Protein AF-A0A8S1RQK8-F1 (afdb_monomer)

Nearest PDB structures (foldseek):
  7bc4-assembly1_B  TM=1.250E-01  e=3.041E+00  Komagataella phaffii GS115
  6ql9-assembly1_H  TM=1.308E-01  e=6.927E+00  Saccharomyces cerevisiae S288C
  8psf-assembly1_G  TM=1.131E-01  e=9.722E+00  Saccharomyces cerevisiae

Secondary structure (DSSP, 8-state):
------SSSEEEEEEE--TT-S--EEEEEEEETTEEEEEEEEEETTEEEEEEEE-TTS-EEEEEEEEEEEEEETTEEEEEEEEEETTEEEEEEEEEEE-TT--EEEEEEEEE-TTS-EEEEEEEE-TT-BTTB-EEEEEEEETTEEEEEEEEEEEETTEEEEEEEEEE-TTS-EEEEEEEE-TT-SSS--EEEEEEEETTEEEEEEEEEE-----

Structure (mmCIF, N/CA/C/O backbone):
data_AF-A0A8S1RQK8-F1
#
_entry.id   AF-A0A8S1RQK8-F1
#
loop_
_atom_site.group_PDB
_atom_site.id
_atom_site.type_symbol
_atom_site.label_atom_id
_atom_site.label_alt_id
_atom_site.label_comp_id
_atom_site.label_asym_id
_atom_site.label_entity_id
_atom_site.label_seq_id
_atom_site.pdbx_PDB_ins_code
_atom_site.Cartn_x
_atom_site.Cartn_y
_atom_site.Cartn_z
_atom_site.occupancy
_atom_site.B_iso_or_equiv
_atom_site.auth_seq_id
_atom_site.auth_comp_id
_atom_site.auth_asym_id
_atom_site.auth_atom_id
_atom_site.pdbx_PDB_model_num
ATOM 1 N N . MET A 1 1 ? 4.558 -11.945 27.390 1.00 25.92 1 MET A N 1
ATOM 2 C CA . MET A 1 1 ? 4.226 -12.358 28.769 1.00 25.92 1 MET A CA 1
ATOM 3 C C . MET A 1 1 ? 2.957 -11.620 29.143 1.00 25.92 1 MET A C 1
ATOM 5 O O . MET A 1 1 ? 2.982 -10.397 29.180 1.00 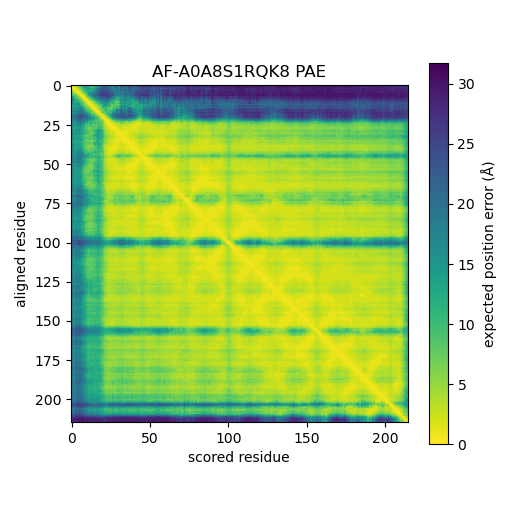25.92 1 MET A O 1
ATOM 9 N N . TRP A 1 2 ? 1.848 -12.343 29.258 1.00 36.34 2 TRP A N 1
ATOM 10 C CA . TRP A 1 2 ? 0.535 -11.780 29.567 1.00 36.34 2 TRP A CA 1
ATOM 11 C C . TRP A 1 2 ? 0.410 -11.664 31.088 1.00 36.34 2 TRP A C 1
ATOM 13 O O . TRP A 1 2 ? 0.728 -12.622 31.787 1.00 36.34 2 TRP A O 1
ATOM 23 N N . LEU A 1 3 ? -0.003 -10.506 31.599 1.00 32.50 3 LEU A N 1
ATOM 24 C CA . LEU A 1 3 ? -0.452 -10.373 32.984 1.00 32.50 3 LEU A CA 1
ATOM 25 C C . LEU A 1 3 ? -1.973 -10.229 32.939 1.00 32.50 3 LEU A C 1
ATOM 27 O O . LEU A 1 3 ? -2.490 -9.228 32.445 1.00 32.50 3 LEU A O 1
ATOM 31 N N . GLU A 1 4 ? -2.674 -11.268 33.387 1.00 37.66 4 GLU A N 1
ATOM 32 C CA . GLU A 1 4 ? -4.130 -11.292 33.525 1.00 37.66 4 GLU A CA 1
ATOM 33 C C . GLU A 1 4 ? -4.517 -10.943 34.966 1.00 37.66 4 GLU A C 1
ATOM 35 O O . GLU A 1 4 ? -3.951 -11.483 35.913 1.00 37.66 4 GLU A O 1
ATOM 40 N N . VAL A 1 5 ? -5.496 -10.052 35.130 1.00 35.28 5 VAL A N 1
ATOM 41 C CA . VAL A 1 5 ? -6.189 -9.805 36.402 1.00 35.28 5 VAL A CA 1
ATOM 42 C C . VAL A 1 5 ? -7.696 -9.828 36.108 1.00 35.28 5 VAL A C 1
ATOM 44 O O . VAL A 1 5 ? -8.164 -9.127 35.207 1.00 35.28 5 VAL A O 1
ATOM 47 N N . GLU A 1 6 ? -8.439 -10.689 36.806 1.00 42.28 6 GLU A N 1
ATOM 48 C CA . GLU A 1 6 ? -9.914 -10.765 36.825 1.00 42.28 6 GLU A CA 1
ATOM 49 C C . GLU A 1 6 ? -10.462 -9.530 37.571 1.00 42.28 6 GLU A C 1
ATOM 51 O O . GLU A 1 6 ? -9.942 -9.188 38.624 1.00 42.28 6 GLU A O 1
ATOM 56 N N . ASP A 1 7 ? -11.359 -8.693 37.033 1.00 41.09 7 ASP A N 1
ATOM 57 C CA . ASP A 1 7 ? -12.804 -8.918 36.876 1.00 41.09 7 ASP A CA 1
ATOM 58 C C . ASP A 1 7 ? -13.470 -7.720 36.113 1.00 41.09 7 ASP A C 1
ATOM 60 O O . ASP A 1 7 ? -12.814 -6.709 35.859 1.00 41.09 7 ASP A O 1
ATOM 64 N N . TYR A 1 8 ? -14.739 -7.859 35.695 1.00 42.75 8 TYR A N 1
ATOM 65 C CA . TYR A 1 8 ? -15.640 -6.965 34.910 1.00 42.75 8 TYR A CA 1
ATOM 66 C C . TYR A 1 8 ? -15.179 -5.536 34.486 1.00 42.75 8 TYR A C 1
ATOM 68 O O . TYR A 1 8 ? -15.015 -4.630 35.294 1.00 42.75 8 TYR A O 1
ATOM 76 N N . ARG A 1 9 ? -15.145 -5.305 33.155 1.00 43.44 9 ARG A N 1
ATOM 77 C CA . ARG A 1 9 ? -14.656 -4.106 32.417 1.00 43.44 9 ARG A CA 1
ATOM 78 C C . ARG A 1 9 ? -13.154 -3.849 32.577 1.00 43.44 9 ARG A C 1
ATOM 80 O O . ARG A 1 9 ? -12.709 -2.929 33.255 1.00 43.44 9 ARG A O 1
ATOM 87 N N . ARG A 1 10 ? -12.365 -4.640 31.848 1.00 52.72 10 ARG A N 1
ATOM 88 C CA . ARG A 1 10 ? -10.907 -4.506 31.799 1.00 52.72 10 ARG A CA 1
ATOM 89 C C . ARG A 1 10 ? -10.494 -3.377 30.843 1.00 52.72 10 ARG A C 1
ATOM 91 O O . ARG A 1 10 ? -10.752 -3.458 29.641 1.00 52.72 10 ARG A O 1
ATOM 98 N N . PHE A 1 11 ? -9.804 -2.363 31.367 1.00 48.00 11 PHE A N 1
ATOM 99 C CA . PHE A 1 11 ? -8.837 -1.596 30.578 1.00 48.00 11 PHE A CA 1
ATOM 100 C C . PHE A 1 11 ? -7.616 -2.491 30.383 1.00 48.00 11 PHE A C 1
ATOM 102 O O . PHE A 1 11 ? -6.984 -2.888 31.360 1.00 48.00 11 PHE A O 1
ATOM 109 N N . VAL A 1 12 ? -7.303 -2.847 29.140 1.00 54.44 12 VAL A N 1
ATOM 110 C CA . VAL A 1 12 ? -6.158 -3.715 28.845 1.00 54.44 12 VAL A CA 1
ATOM 111 C C . VAL A 1 12 ? -5.204 -2.969 27.932 1.00 54.44 12 VAL A C 1
ATOM 113 O O . VAL A 1 12 ? -5.585 -2.497 26.861 1.00 54.44 12 VAL A O 1
ATOM 116 N N . ILE A 1 13 ? -3.948 -2.888 28.363 1.00 53.12 13 ILE A N 1
ATOM 117 C CA . ILE A 1 13 ? -2.833 -2.465 27.523 1.00 53.12 13 ILE A CA 1
ATOM 118 C C . ILE A 1 13 ? -2.229 -3.738 26.936 1.00 53.12 13 ILE A C 1
ATOM 120 O O . ILE A 1 13 ? -1.661 -4.555 27.660 1.00 53.12 13 ILE A O 1
ATOM 124 N N . SER A 1 14 ? -2.356 -3.919 25.624 1.00 53.66 14 SER A N 1
ATOM 125 C CA . SER A 1 14 ? -1.633 -4.966 24.907 1.00 53.66 14 SER A CA 1
ATOM 126 C C . SER A 1 14 ? -0.294 -4.398 24.443 1.00 53.66 14 SER A C 1
ATOM 128 O O . SER A 1 14 ? -0.254 -3.473 23.628 1.00 53.66 14 SER A O 1
ATOM 130 N N . ILE A 1 15 ? 0.804 -4.955 24.955 1.00 50.06 15 ILE A N 1
ATOM 131 C CA . ILE A 1 15 ? 2.171 -4.597 24.559 1.00 50.06 15 ILE A CA 1
ATOM 132 C C . ILE A 1 15 ? 2.631 -5.577 23.472 1.00 50.06 15 ILE A C 1
ATOM 134 O O . ILE A 1 15 ? 2.780 -6.767 23.752 1.00 50.06 15 ILE A O 1
ATOM 138 N N . LEU A 1 16 ? 2.893 -5.094 22.252 1.00 49.75 16 LEU A N 1
ATOM 139 C CA . LEU A 1 16 ? 3.691 -5.842 21.275 1.00 49.75 16 LEU A CA 1
ATOM 140 C C . LEU A 1 16 ? 5.150 -5.374 21.365 1.00 49.75 16 LEU A C 1
ATOM 142 O O . LEU A 1 16 ? 5.462 -4.217 21.090 1.00 49.75 16 LEU A O 1
ATOM 146 N N . LEU A 1 17 ? 6.045 -6.281 21.765 1.00 40.62 17 LEU A N 1
ATOM 147 C CA . LEU A 1 17 ? 7.495 -6.071 21.742 1.00 40.62 17 LEU A CA 1
ATOM 148 C C . LEU A 1 17 ? 8.073 -6.815 20.536 1.00 40.62 17 LEU A C 1
ATOM 150 O O . LEU A 1 17 ? 8.027 -8.043 20.497 1.00 40.62 17 LEU A O 1
ATOM 154 N N . PHE A 1 18 ? 8.642 -6.088 19.574 1.00 45.44 18 PHE A N 1
ATOM 155 C CA . PHE A 1 18 ? 9.417 -6.677 18.481 1.00 45.44 18 PHE A CA 1
ATOM 156 C C .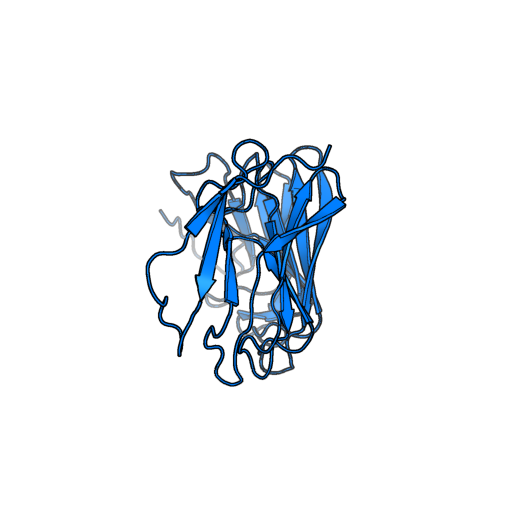 PHE A 1 18 ? 10.901 -6.347 18.645 1.00 45.44 18 PHE A C 1
ATOM 158 O O . PHE A 1 18 ? 11.278 -5.194 18.818 1.00 45.44 18 PHE A O 1
ATOM 165 N N . TYR A 1 19 ? 11.754 -7.366 18.536 1.00 40.91 19 TYR A N 1
ATOM 166 C CA . TYR A 1 19 ? 13.209 -7.266 18.711 1.00 40.91 19 TYR A CA 1
ATOM 167 C C . TYR A 1 19 ? 13.961 -6.600 17.536 1.00 40.91 19 TYR A C 1
ATOM 169 O O . TYR A 1 19 ? 15.182 -6.497 17.587 1.00 40.91 19 TYR A O 1
ATOM 177 N N . LEU A 1 20 ? 13.269 -6.144 16.482 1.00 42.97 20 LEU A N 1
ATOM 178 C CA . LEU A 1 20 ? 13.894 -5.615 15.254 1.00 42.97 20 LEU A CA 1
ATOM 179 C C . LEU A 1 20 ? 13.598 -4.130 14.971 1.00 42.97 20 LEU A C 1
ATOM 181 O O . LEU A 1 20 ? 14.139 -3.573 14.021 1.00 42.97 20 LEU A O 1
ATOM 185 N N . SER A 1 21 ? 12.786 -3.469 15.799 1.00 51.88 21 SER A N 1
ATOM 186 C CA . SER A 1 21 ? 12.588 -2.015 15.765 1.00 51.88 21 SER A CA 1
ATOM 187 C C . SER A 1 21 ? 12.584 -1.500 17.205 1.00 51.88 21 SER A C 1
ATOM 189 O O . SER A 1 21 ? 11.829 -2.027 18.019 1.00 51.88 21 SER A O 1
ATOM 191 N N . PRO A 1 22 ? 13.360 -0.459 17.558 1.00 61.91 22 PRO A N 1
ATOM 192 C CA . PRO A 1 22 ? 13.342 0.128 18.904 1.00 61.91 22 PRO A CA 1
ATOM 193 C C . PRO A 1 22 ? 12.017 0.850 19.225 1.00 61.91 22 PRO A C 1
ATOM 195 O O . PRO A 1 22 ? 11.885 1.487 20.271 1.00 61.91 22 PRO A O 1
ATOM 198 N N . THR A 1 23 ? 11.035 0.801 18.320 1.00 69.88 23 THR A N 1
ATOM 199 C CA . THR A 1 23 ? 9.750 1.476 18.470 1.00 69.88 23 THR A CA 1
ATOM 200 C C . THR A 1 23 ? 8.755 0.564 19.175 1.00 69.88 23 THR A C 1
ATOM 202 O O . THR A 1 23 ? 8.248 -0.391 18.596 1.00 69.88 23 THR A O 1
ATOM 205 N N . ILE A 1 24 ? 8.442 0.889 20.428 1.00 77.75 24 ILE A N 1
ATOM 206 C CA . ILE A 1 24 ? 7.370 0.225 21.172 1.00 77.75 24 ILE A CA 1
ATOM 207 C C . ILE A 1 24 ? 6.027 0.724 20.634 1.00 77.75 24 ILE A C 1
ATOM 209 O O . ILE A 1 24 ? 5.758 1.929 20.653 1.00 77.75 24 ILE A O 1
ATOM 213 N N . ILE A 1 25 ? 5.193 -0.210 20.178 1.00 82.31 25 ILE A N 1
ATOM 214 C CA . ILE A 1 25 ? 3.813 0.041 19.764 1.00 82.31 25 ILE A CA 1
ATOM 215 C C . ILE A 1 25 ? 2.885 -0.589 20.804 1.00 82.31 25 ILE A C 1
ATOM 217 O O . ILE A 1 25 ? 2.978 -1.777 21.115 1.00 82.31 25 ILE A O 1
ATOM 221 N N . LEU A 1 26 ? 1.979 0.221 21.341 1.00 87.31 26 LEU A N 1
ATOM 222 C CA . LEU A 1 26 ? 1.004 -0.181 22.349 1.00 87.31 26 LEU A CA 1
ATOM 223 C C . LEU A 1 26 ? -0.400 -0.067 21.776 1.00 87.31 26 LEU A C 1
ATOM 225 O O . LEU A 1 26 ? -0.734 0.950 21.176 1.00 87.31 26 LEU A O 1
ATOM 229 N N . GLN A 1 27 ? -1.238 -1.075 21.994 1.00 89.69 27 GLN A N 1
ATOM 230 C CA . GLN A 1 27 ? -2.664 -0.982 21.683 1.00 89.69 27 GLN A CA 1
ATOM 231 C C . GLN A 1 27 ? -3.459 -0.960 22.984 1.00 89.69 27 GLN A C 1
ATOM 233 O O . GLN A 1 27 ? -3.264 -1.825 23.841 1.00 89.69 27 GLN A O 1
ATOM 238 N N . GLN A 1 28 ? -4.357 0.010 23.122 1.00 91.19 28 GLN A N 1
ATOM 239 C CA . GLN A 1 28 ? -5.199 0.168 24.305 1.00 91.19 28 GLN A CA 1
ATOM 240 C C . GLN A 1 28 ? -6.668 0.285 23.918 1.00 91.19 28 GLN A C 1
ATOM 242 O O . GLN A 1 28 ? -7.013 0.921 22.921 1.00 91.19 28 GLN A O 1
ATOM 247 N N . GLY A 1 29 ? -7.530 -0.320 24.726 1.00 92.31 29 GLY A N 1
ATOM 248 C CA . GLY A 1 29 ? -8.973 -0.258 24.559 1.00 92.31 29 GLY A CA 1
ATOM 249 C C . GLY A 1 29 ? -9.689 -1.133 25.577 1.00 92.31 29 GLY A C 1
ATOM 250 O O . GLY A 1 29 ? -9.098 -1.596 26.558 1.00 92.31 29 GLY A O 1
ATOM 251 N N . ILE A 1 30 ? -10.982 -1.339 25.343 1.00 91.69 30 ILE A N 1
ATOM 252 C CA . ILE A 1 30 ? -11.854 -2.099 26.239 1.00 91.69 30 ILE A CA 1
ATOM 253 C C . ILE A 1 30 ? -12.050 -3.507 25.681 1.00 91.69 30 ILE A C 1
ATOM 255 O O . ILE A 1 30 ? -12.250 -3.691 24.474 1.00 91.69 30 ILE A O 1
ATOM 259 N N . TYR A 1 31 ? -12.028 -4.488 26.582 1.00 90.62 31 TYR A N 1
ATOM 260 C CA . TYR A 1 31 ? -12.476 -5.847 26.300 1.00 90.62 31 TYR A CA 1
ATOM 261 C C . TYR A 1 31 ? -13.815 -6.148 26.968 1.00 90.62 31 TYR A C 1
ATOM 263 O O . TYR A 1 31 ? -14.046 -5.788 28.124 1.00 90.62 31 TYR A O 1
ATOM 271 N N . GLN A 1 32 ? -14.655 -6.897 26.260 1.00 88.56 32 GLN A N 1
ATOM 272 C CA . GLN A 1 32 ? -15.862 -7.513 26.797 1.00 88.56 32 GLN A CA 1
ATOM 273 C C . GLN A 1 32 ? -15.965 -8.939 26.256 1.00 88.56 32 GLN A C 1
ATOM 275 O O . GLN A 1 32 ? -15.887 -9.153 25.050 1.00 88.56 32 GLN A O 1
ATOM 280 N N . ASN A 1 33 ? -16.093 -9.919 27.154 1.00 89.00 33 ASN A N 1
ATOM 281 C CA . ASN A 1 33 ? -16.163 -11.348 26.816 1.00 89.00 33 ASN A CA 1
ATOM 282 C C . ASN A 1 33 ? -15.015 -11.819 25.898 1.00 89.00 33 ASN A C 1
ATOM 284 O O . ASN A 1 33 ? -15.233 -12.551 24.939 1.00 89.00 33 ASN A O 1
ATOM 288 N N . GLY A 1 34 ? -13.790 -11.346 26.153 1.00 89.06 34 GLY A N 1
ATOM 289 C CA . GLY A 1 34 ? -12.607 -11.681 25.349 1.00 89.06 34 GLY A CA 1
ATOM 290 C C . GLY A 1 34 ? -12.509 -10.963 23.995 1.00 89.06 34 GLY A C 1
ATOM 291 O O . GLY A 1 34 ? -11.504 -11.109 23.306 1.00 89.06 34 GLY A O 1
ATOM 292 N N . MET A 1 35 ? -13.493 -10.138 23.625 1.00 92.19 35 MET A N 1
ATOM 293 C CA . MET A 1 35 ? -13.510 -9.386 22.368 1.00 92.19 35 MET A CA 1
ATOM 294 C C . MET A 1 35 ? -13.165 -7.912 22.586 1.00 92.19 35 MET A C 1
ATOM 296 O O . MET A 1 35 ? -13.540 -7.320 23.599 1.00 92.19 35 MET A O 1
ATOM 300 N N . LYS A 1 36 ? -12.470 -7.309 21.616 1.00 94.31 36 LYS A N 1
ATOM 301 C CA . LYS A 1 36 ? -12.209 -5.864 21.575 1.00 94.31 36 LYS A CA 1
ATOM 302 C C . LYS A 1 36 ? -13.515 -5.126 21.291 1.00 94.31 36 LYS A C 1
ATOM 304 O O . LYS A 1 36 ? -14.178 -5.463 20.323 1.00 94.31 36 LYS A O 1
ATOM 309 N N . ILE A 1 37 ? -13.868 -4.114 22.077 1.00 95.06 37 ILE A N 1
ATOM 310 C CA . ILE A 1 37 ? -15.079 -3.309 21.851 1.00 95.06 37 ILE A CA 1
ATOM 311 C C . ILE A 1 37 ? -14.786 -1.811 21.930 1.00 95.06 37 ILE A C 1
ATOM 313 O O . ILE A 1 37 ? -13.847 -1.384 22.608 1.00 95.06 37 ILE A O 1
ATOM 317 N N . GLY A 1 38 ? -15.612 -1.011 21.254 1.00 95.56 38 GLY A N 1
ATOM 318 C CA . GLY A 1 38 ? -15.546 0.446 21.307 1.00 95.56 38 GLY A CA 1
ATOM 319 C C . GLY A 1 38 ? -14.232 1.003 20.762 1.00 95.56 38 GLY A C 1
ATOM 320 O O . GLY A 1 38 ? -13.608 0.408 19.881 1.00 95.56 38 GLY A O 1
ATOM 321 N N . LYS A 1 39 ? -13.819 2.160 21.282 1.00 96.62 39 LYS A N 1
ATOM 322 C CA . LYS A 1 39 ? -12.623 2.866 20.820 1.00 96.62 39 LYS A CA 1
ATOM 323 C C . LYS A 1 39 ? -11.348 2.123 21.213 1.00 96.62 39 LYS A C 1
ATOM 325 O O . LYS A 1 39 ? -11.159 1.746 22.368 1.00 96.62 39 LYS A O 1
ATOM 330 N N . TRP A 1 40 ? -10.461 1.983 20.239 1.00 96.06 40 TRP A N 1
ATOM 331 C CA . TRP A 1 40 ? -9.130 1.417 20.375 1.00 96.06 40 TRP A CA 1
ATOM 332 C C . TRP A 1 40 ? -8.095 2.370 19.801 1.00 96.06 40 TRP A C 1
ATOM 334 O O . TRP A 1 40 ? -8.265 2.889 18.701 1.00 96.06 40 TRP A O 1
ATOM 344 N N . GLU A 1 41 ? -7.011 2.572 20.538 1.00 95.56 41 GLU A N 1
ATOM 345 C CA . GLU A 1 41 ? -5.933 3.491 20.180 1.00 95.56 41 GLU A CA 1
ATOM 346 C C . GLU A 1 41 ? -4.617 2.730 20.055 1.00 95.56 41 GLU A C 1
ATOM 348 O O . GLU A 1 41 ? -4.300 1.855 20.865 1.00 95.56 41 GLU A O 1
ATOM 353 N N . ILE A 1 42 ? -3.848 3.080 19.030 1.00 92.50 42 ILE A N 1
ATOM 354 C CA . I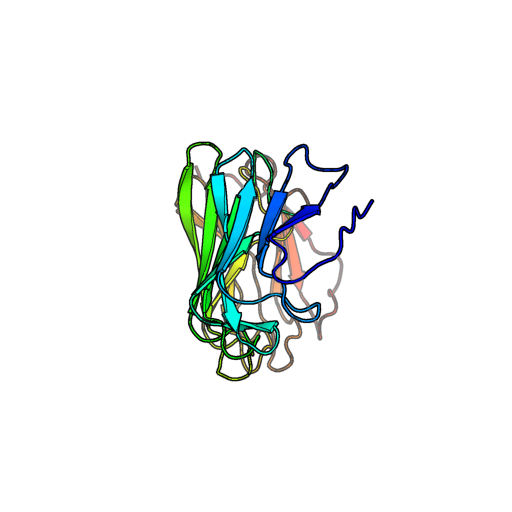LE A 1 42 ? -2.494 2.592 18.800 1.00 92.50 42 ILE A CA 1
ATOM 355 C C . ILE A 1 42 ? -1.553 3.730 19.168 1.00 92.50 42 ILE A C 1
ATOM 357 O O . ILE A 1 42 ? -1.665 4.825 18.622 1.00 92.50 42 ILE A O 1
ATOM 361 N N . ASN A 1 43 ? -0.630 3.475 20.085 1.00 88.81 43 ASN A N 1
ATOM 362 C CA . ASN A 1 43 ? 0.284 4.460 20.635 1.00 88.81 43 ASN A CA 1
ATOM 363 C C . ASN A 1 43 ? 1.736 4.090 20.343 1.00 88.81 43 ASN A C 1
ATOM 365 O O . ASN A 1 43 ? 2.121 2.927 20.440 1.00 88.81 43 ASN A O 1
ATOM 369 N N . SER A 1 44 ? 2.558 5.095 20.061 1.00 85.56 44 SER A N 1
ATOM 370 C CA . SER A 1 44 ? 4.015 4.975 19.995 1.00 85.56 44 SER A CA 1
ATOM 371 C C . SER A 1 44 ? 4.658 6.220 20.589 1.00 85.56 44 SER A C 1
ATOM 373 O O . SER A 1 44 ? 4.217 7.337 20.323 1.00 85.56 44 SER A O 1
ATOM 375 N N . LYS A 1 45 ? 5.683 6.041 21.433 1.00 82.06 45 LYS A N 1
ATOM 376 C CA . LYS A 1 45 ? 6.398 7.137 22.122 1.00 82.06 45 LYS A CA 1
ATOM 377 C C . LYS A 1 45 ? 5.451 8.175 22.768 1.00 82.06 45 LYS A C 1
ATOM 379 O O . LYS A 1 45 ? 5.720 9.371 22.706 1.00 82.06 45 LYS A O 1
ATOM 384 N N . HIS A 1 46 ? 4.360 7.715 23.392 1.00 77.06 46 HIS A N 1
ATOM 385 C CA . HIS A 1 46 ? 3.311 8.540 24.027 1.00 77.06 46 HIS A CA 1
ATOM 386 C C . HIS A 1 46 ? 2.442 9.384 23.073 1.00 77.06 46 HIS A C 1
ATOM 388 O O . HIS A 1 46 ? 1.744 10.290 23.522 1.00 77.06 46 HIS A O 1
ATOM 394 N N . LYS A 1 47 ? 2.450 9.095 21.769 1.00 86.06 47 LYS A N 1
ATOM 395 C CA . LYS A 1 47 ? 1.535 9.687 20.785 1.00 86.06 47 LYS A CA 1
ATOM 396 C C . LYS A 1 47 ? 0.564 8.632 20.266 1.00 86.06 47 LYS A C 1
ATOM 398 O O . LYS A 1 47 ? 0.988 7.510 19.994 1.00 86.06 47 LYS A O 1
ATOM 403 N N . ILE A 1 48 ? -0.697 9.012 20.065 1.00 88.00 48 ILE A N 1
ATOM 404 C CA . ILE A 1 48 ? -1.663 8.200 19.316 1.00 88.00 48 ILE A CA 1
ATOM 405 C C . ILE A 1 48 ? -1.289 8.290 17.835 1.00 88.00 48 ILE A C 1
ATOM 407 O O . ILE A 1 48 ? -1.227 9.378 17.267 1.00 88.00 48 ILE A O 1
ATOM 411 N N . ILE A 1 49 ? -1.017 7.141 17.230 1.00 90.88 49 ILE A N 1
ATOM 412 C CA . ILE A 1 49 ? -0.551 6.997 15.844 1.00 90.88 49 ILE A CA 1
ATOM 413 C C . ILE A 1 49 ? -1.557 6.252 14.966 1.00 90.88 49 ILE A C 1
ATOM 415 O O . ILE A 1 49 ? -1.418 6.234 13.748 1.00 90.88 49 ILE A O 1
ATOM 419 N N . GLY A 1 50 ? -2.566 5.635 15.577 1.00 94.56 50 GLY A N 1
ATOM 420 C CA . GLY A 1 50 ? -3.638 4.970 14.861 1.00 94.56 50 GLY A CA 1
ATOM 421 C C . GLY A 1 50 ? -4.729 4.453 15.787 1.00 94.56 50 GLY A C 1
ATOM 422 O O . GLY A 1 50 ? -4.762 4.784 16.974 1.00 94.56 50 GLY A O 1
ATOM 423 N N . GLY A 1 51 ? -5.616 3.623 15.247 1.00 96.88 51 GLY A N 1
ATOM 424 C CA . GLY A 1 51 ? -6.766 3.090 15.969 1.00 96.88 51 GLY A CA 1
ATOM 425 C C . GLY A 1 51 ? -8.087 3.313 15.243 1.00 96.88 51 GLY A C 1
ATOM 426 O O . GLY A 1 51 ? -8.117 3.751 14.094 1.00 96.88 51 GLY A O 1
ATOM 427 N N . GLY A 1 52 ? -9.178 2.989 15.924 1.00 97.88 52 GLY A N 1
ATOM 428 C CA . GLY A 1 52 ? -10.541 3.083 15.410 1.00 97.88 52 GLY A CA 1
ATOM 429 C C . GLY A 1 52 ? -11.529 2.448 16.382 1.00 97.88 52 GLY A C 1
ATOM 430 O O . GLY A 1 52 ? -11.237 2.332 17.572 1.00 97.88 52 GLY A O 1
ATOM 431 N N . ASN A 1 53 ? -12.704 2.045 15.900 1.00 97.69 53 ASN A N 1
ATOM 432 C CA . ASN A 1 53 ? -13.737 1.443 16.744 1.00 97.69 53 ASN A CA 1
ATOM 433 C C . ASN A 1 53 ? -13.984 -0.026 16.400 1.00 97.69 53 ASN A C 1
ATOM 435 O O . ASN A 1 53 ? -13.933 -0.416 15.233 1.00 97.69 53 ASN A O 1
ATOM 439 N N . TYR A 1 54 ? -14.292 -0.825 17.417 1.00 97.38 54 TYR A N 1
ATOM 440 C CA . TYR A 1 54 ? -14.849 -2.165 17.269 1.00 97.38 54 TYR A CA 1
ATOM 441 C C . TYR A 1 54 ? -16.340 -2.163 17.623 1.00 97.38 54 TYR A C 1
ATOM 443 O O . TYR A 1 54 ? -16.753 -1.505 18.582 1.00 97.38 54 TYR A O 1
ATOM 451 N N . ASN A 1 55 ? -17.141 -2.908 16.861 1.00 95.56 55 ASN A N 1
ATOM 452 C CA . ASN A 1 55 ? -18.552 -3.149 17.152 1.00 95.56 55 ASN A CA 1
ATOM 453 C C . ASN A 1 55 ? -18.722 -4.181 18.291 1.00 95.56 55 ASN A C 1
ATOM 455 O O . ASN A 1 55 ? -17.754 -4.750 18.797 1.00 95.56 55 ASN A O 1
ATOM 459 N N . GLU A 1 56 ? -19.967 -4.452 18.687 1.00 94.19 56 GLU A N 1
ATOM 460 C CA . GLU A 1 56 ? -20.293 -5.401 19.769 1.00 94.19 56 GLU A CA 1
ATOM 461 C C . GLU A 1 56 ? -19.896 -6.855 19.458 1.00 94.19 56 GLU A C 1
ATOM 463 O O . GLU A 1 56 ? -19.759 -7.670 20.368 1.00 94.19 56 GLU A O 1
ATOM 468 N N . LYS A 1 57 ? -19.667 -7.177 18.178 1.00 95.44 57 LYS A N 1
ATOM 469 C CA . LYS A 1 57 ? -19.187 -8.486 17.708 1.00 95.44 57 LYS A CA 1
ATOM 470 C C . LYS A 1 57 ? -17.657 -8.575 17.660 1.00 95.44 57 LYS A C 1
ATOM 472 O O . LYS A 1 57 ? -17.119 -9.557 17.157 1.00 95.44 57 LYS A O 1
ATOM 477 N N . GLY A 1 58 ? -16.945 -7.547 18.119 1.00 96.19 58 GLY A N 1
ATOM 478 C CA . GLY A 1 58 ? -15.487 -7.510 18.087 1.00 96.19 58 GLY A CA 1
ATOM 479 C C . GLY A 1 58 ? -14.878 -7.246 16.712 1.00 96.19 58 GLY A C 1
ATOM 480 O O . GLY A 1 58 ? -13.698 -7.523 16.503 1.00 96.19 58 GLY A O 1
ATOM 481 N N . GLN A 1 59 ? -15.651 -6.709 15.767 1.00 97.62 59 GLN A N 1
ATOM 482 C CA . GLN A 1 59 ? -15.192 -6.413 14.409 1.00 97.62 59 GLN A CA 1
ATOM 483 C C . GLN A 1 59 ? -14.899 -4.922 14.249 1.00 97.62 59 GLN A C 1
ATOM 485 O O . GLN A 1 59 ? -15.614 -4.084 14.796 1.00 97.62 59 GLN A O 1
ATOM 490 N N . LYS A 1 60 ? -13.869 -4.578 13.470 1.00 98.31 60 LYS A N 1
ATOM 491 C CA . LYS A 1 60 ? -13.566 -3.179 13.142 1.00 98.31 60 LYS A CA 1
ATOM 492 C C . LYS A 1 60 ? -14.761 -2.526 12.438 1.00 98.31 60 LYS A C 1
ATOM 494 O O . LYS A 1 60 ? -15.369 -3.129 11.557 1.00 98.31 60 LYS A O 1
ATOM 499 N N . PHE A 1 61 ? -15.076 -1.294 12.814 1.00 97.44 61 PHE A N 1
ATOM 500 C CA . PHE A 1 61 ? -16.188 -0.524 12.271 1.00 97.44 61 PHE A CA 1
ATOM 501 C C . PHE A 1 61 ? -15.851 0.970 12.200 1.00 97.44 61 PHE A C 1
ATOM 503 O O . PHE A 1 61 ? -15.177 1.511 13.082 1.00 97.44 61 PHE A O 1
ATOM 510 N N . GLY A 1 62 ? -16.354 1.637 11.162 1.00 98.06 62 GLY A N 1
ATOM 511 C CA . GLY A 1 62 ? -16.176 3.067 10.934 1.00 98.06 62 GLY A CA 1
ATOM 512 C C . GLY A 1 62 ? -14.749 3.425 10.529 1.00 98.06 62 GLY A C 1
ATOM 513 O O . GLY A 1 62 ? -14.036 2.610 9.947 1.00 98.06 62 GLY A O 1
ATOM 514 N N . GLN A 1 63 ? -14.339 4.652 10.842 1.00 98.38 63 GLN A N 1
ATOM 515 C CA . GLN A 1 63 ? -13.015 5.165 10.498 1.00 98.38 63 GLN A CA 1
ATOM 516 C C . GLN A 1 63 ? -11.907 4.459 11.278 1.00 98.38 63 GLN A C 1
ATOM 518 O O . GLN A 1 63 ? -12.005 4.255 12.493 1.00 98.38 63 GLN A O 1
ATOM 523 N N . TRP A 1 64 ? -10.836 4.136 10.562 1.00 98.44 64 TRP A N 1
ATOM 524 C CA . TRP A 1 64 ? -9.646 3.489 11.080 1.00 98.44 64 TRP A CA 1
ATOM 525 C C . TRP A 1 64 ? -8.379 4.100 10.501 1.00 98.44 64 TRP A C 1
ATOM 527 O O . TRP A 1 64 ? -8.312 4.455 9.324 1.00 98.44 64 TRP A O 1
ATOM 537 N N . ILE A 1 65 ? -7.358 4.142 11.350 1.00 97.62 65 ILE A N 1
ATOM 538 C CA . ILE A 1 65 ? -5.973 4.410 10.984 1.00 97.62 65 ILE A CA 1
ATOM 539 C C . ILE A 1 65 ? -5.174 3.159 11.34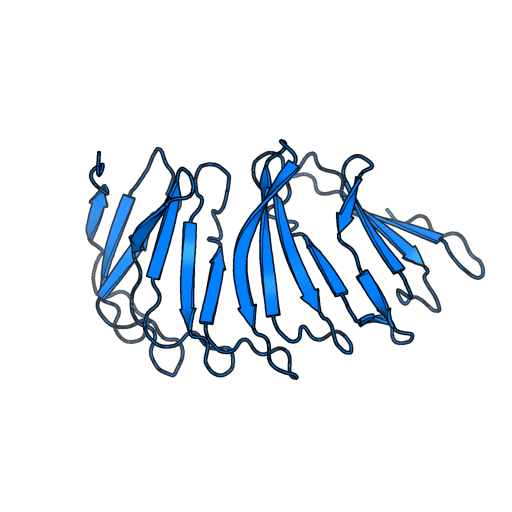0 1.00 97.62 65 ILE A C 1
ATOM 541 O O . ILE A 1 65 ? -5.029 2.811 12.517 1.00 97.62 65 ILE A O 1
ATOM 545 N N . GLU A 1 66 ? -4.677 2.466 10.325 1.00 96.19 66 GLU A N 1
ATOM 546 C CA . GLU A 1 66 ? -3.796 1.312 10.480 1.00 96.19 66 GLU A CA 1
ATOM 547 C C . GLU A 1 66 ? -2.341 1.707 10.299 1.00 96.19 66 GLU A C 1
ATOM 549 O O . GLU A 1 66 ? -2.032 2.645 9.572 1.00 96.19 66 GLU A O 1
ATOM 554 N N . ILE A 1 67 ? -1.448 0.953 10.929 1.00 92.69 67 ILE A N 1
ATOM 555 C CA . ILE A 1 67 ? -0.001 1.114 10.798 1.00 92.69 67 ILE A CA 1
ATOM 556 C C . ILE A 1 67 ? 0.570 -0.095 10.046 1.00 92.69 67 ILE A C 1
ATOM 558 O O . ILE A 1 67 ? 0.119 -1.223 10.251 1.00 92.69 67 ILE A O 1
ATOM 562 N N . ASP A 1 68 ? 1.563 0.115 9.182 1.00 89.94 68 ASP A N 1
ATOM 563 C CA . ASP A 1 68 ? 2.373 -0.988 8.647 1.00 89.94 68 ASP A CA 1
ATOM 564 C C . ASP A 1 68 ? 3.459 -1.339 9.669 1.00 89.94 68 ASP A C 1
ATOM 566 O O . ASP A 1 68 ? 4.492 -0.681 9.722 1.00 89.94 68 ASP A O 1
ATOM 570 N N . GLU A 1 69 ? 3.248 -2.366 10.492 1.00 82.50 69 GLU A N 1
ATOM 571 C CA . GLU A 1 69 ? 4.190 -2.728 11.565 1.00 82.50 69 GLU A CA 1
ATOM 572 C C . GLU A 1 69 ? 5.611 -3.033 11.054 1.00 82.50 69 GLU A C 1
ATOM 574 O O . GLU A 1 69 ? 6.589 -2.777 11.758 1.00 82.50 69 GLU A O 1
ATOM 579 N N . LYS A 1 70 ? 5.754 -3.521 9.812 1.00 82.69 70 LYS A N 1
ATOM 580 C CA . LYS A 1 70 ? 7.069 -3.770 9.191 1.00 82.69 70 LYS A CA 1
ATOM 581 C C . LYS A 1 70 ? 7.731 -2.480 8.703 1.00 82.69 70 LYS A C 1
ATOM 583 O O . LYS A 1 70 ? 8.949 -2.430 8.553 1.00 82.69 70 LYS A O 1
ATOM 588 N N . LYS A 1 71 ? 6.934 -1.442 8.451 1.00 79.75 71 LYS A N 1
ATOM 589 C CA . LYS A 1 71 ? 7.353 -0.124 7.963 1.00 79.75 71 LYS A CA 1
ATOM 590 C C . LYS A 1 71 ? 6.944 0.981 8.943 1.00 79.75 71 LYS A C 1
ATOM 592 O O . LYS A 1 71 ? 6.440 2.026 8.531 1.00 79.75 71 LYS A O 1
ATOM 597 N N . TYR A 1 72 ? 7.156 0.718 10.237 1.00 80.19 72 TYR A N 1
ATOM 598 C CA . TYR A 1 72 ? 6.956 1.670 11.328 1.00 80.19 72 TYR A CA 1
ATOM 599 C C . TYR A 1 72 ? 8.219 1.791 12.201 1.00 80.19 72 TYR A C 1
ATOM 601 O O . TYR A 1 72 ? 8.366 1.179 13.262 1.00 80.19 72 TYR A O 1
ATOM 609 N N . TRP A 1 73 ? 9.174 2.573 11.710 1.00 82.38 73 TRP A N 1
ATOM 610 C CA . TRP A 1 73 ? 10.468 2.875 12.321 1.00 82.38 73 TRP A CA 1
ATOM 611 C C . TRP A 1 73 ? 10.920 4.292 11.921 1.00 82.38 73 TRP A C 1
ATOM 613 O O . TRP A 1 73 ? 10.181 5.036 11.282 1.00 82.38 73 TRP A O 1
ATOM 623 N N . GLU A 1 74 ? 12.113 4.718 12.340 1.00 78.94 74 GLU A N 1
ATOM 624 C CA . GLU A 1 74 ? 12.559 6.120 12.224 1.00 78.94 74 GLU A CA 1
ATOM 625 C C . GLU A 1 74 ? 12.553 6.677 10.789 1.00 78.94 74 GLU A C 1
ATOM 627 O O . GLU A 1 74 ? 12.221 7.844 10.591 1.00 78.94 74 GLU A O 1
ATOM 632 N N . TYR A 1 75 ? 12.834 5.834 9.793 1.00 82.50 75 TYR A N 1
ATOM 633 C CA . TYR A 1 75 ? 12.939 6.236 8.385 1.00 82.50 75 TYR A CA 1
ATOM 634 C C . TYR A 1 75 ? 11.772 5.739 7.519 1.00 82.50 75 TYR A C 1
ATOM 636 O O . TYR A 1 75 ? 11.775 5.910 6.295 1.00 82.50 75 TYR A O 1
ATOM 644 N N . CYS A 1 76 ? 10.776 5.099 8.137 1.00 86.75 76 CYS A N 1
ATOM 645 C CA . CYS A 1 76 ? 9.549 4.715 7.461 1.00 86.75 76 CYS A CA 1
ATOM 646 C C . CYS A 1 76 ? 8.381 4.626 8.437 1.00 86.75 76 CYS A C 1
ATOM 648 O O . CYS A 1 76 ? 8.413 3.797 9.339 1.00 86.75 76 CYS A O 1
ATOM 650 N N . GLN A 1 77 ? 7.351 5.450 8.246 1.00 90.50 77 GLN A N 1
ATOM 651 C CA . GLN A 1 77 ? 6.083 5.337 8.964 1.00 90.50 77 GLN A CA 1
ATOM 652 C C . GLN A 1 77 ? 4.946 5.379 7.951 1.00 90.50 77 GLN A C 1
ATOM 654 O O . GLN A 1 77 ? 4.590 6.451 7.454 1.00 90.50 77 GLN A O 1
ATOM 659 N N . LEU A 1 78 ? 4.406 4.206 7.618 1.00 93.06 78 LEU A N 1
ATOM 660 C CA . LEU A 1 78 ? 3.227 4.099 6.764 1.00 93.06 78 LEU A CA 1
ATOM 661 C C . LEU A 1 78 ? 1.955 3.931 7.583 1.00 93.06 78 LEU A C 1
ATOM 663 O O . LEU A 1 78 ? 1.862 3.056 8.448 1.00 93.06 78 LEU A O 1
ATOM 667 N N . LEU A 1 79 ? 0.978 4.768 7.252 1.00 95.06 79 LEU A N 1
ATOM 668 C CA . LEU A 1 79 ? -0.348 4.787 7.841 1.00 95.06 79 LEU A CA 1
ATOM 669 C C . LEU A 1 79 ? -1.399 4.583 6.747 1.00 95.06 79 LEU A C 1
ATOM 671 O O . LEU A 1 79 ? -1.285 5.153 5.661 1.00 95.06 79 LEU A O 1
ATOM 675 N N . TYR A 1 80 ? -2.442 3.814 7.043 1.00 97.44 80 TYR A N 1
ATOM 676 C CA . TYR A 1 80 ? -3.563 3.587 6.135 1.00 97.44 80 TYR A CA 1
ATOM 677 C C . TYR A 1 80 ? -4.855 4.090 6.758 1.00 97.44 80 TYR A C 1
ATOM 679 O O . TYR A 1 80 ? -5.257 3.613 7.817 1.00 97.44 80 TYR A O 1
ATOM 687 N N . PHE A 1 81 ? -5.505 5.035 6.092 1.00 98.19 81 PHE A N 1
ATOM 688 C CA . PHE A 1 81 ? -6.727 5.676 6.558 1.00 98.19 81 PHE A CA 1
ATOM 689 C C . PHE A 1 81 ? -7.887 5.159 5.730 1.00 98.19 81 PHE A C 1
ATOM 691 O O . PHE A 1 81 ? -7.820 5.189 4.505 1.00 98.19 81 PHE A O 1
ATOM 698 N N . GLY A 1 82 ? -8.955 4.713 6.372 1.00 98.38 82 GLY A N 1
ATOM 699 C CA . GLY A 1 82 ? -10.141 4.288 5.644 1.00 98.38 82 GLY A CA 1
ATOM 700 C C . GLY A 1 82 ? -11.248 3.825 6.565 1.00 98.38 82 GLY A C 1
ATOM 701 O O . GLY A 1 82 ? -11.191 4.025 7.778 1.00 98.38 82 GLY A O 1
ATOM 702 N N . ASN A 1 83 ? -12.269 3.219 5.970 1.00 98.44 83 ASN A N 1
ATOM 703 C CA . ASN A 1 83 ? -13.434 2.745 6.697 1.00 98.44 83 ASN A CA 1
ATOM 704 C C . ASN A 1 83 ? -13.508 1.223 6.718 1.00 98.44 83 ASN A C 1
ATOM 706 O O . ASN A 1 83 ? -13.180 0.542 5.743 1.00 98.44 83 ASN A O 1
ATOM 710 N N . TYR A 1 84 ? -13.995 0.717 7.844 1.00 98.62 84 TYR A N 1
ATOM 711 C CA . TYR A 1 84 ? -14.418 -0.657 8.015 1.00 98.62 84 TYR A CA 1
ATOM 712 C C . TYR A 1 84 ? -15.939 -0.754 8.147 1.00 98.62 84 TYR A C 1
ATOM 714 O O . TYR A 1 84 ? -16.564 0.063 8.827 1.00 98.62 84 TYR A O 1
ATOM 722 N N . GLN A 1 85 ? -16.510 -1.810 7.581 1.00 98.12 85 GLN A N 1
ATOM 723 C CA . GLN A 1 85 ? -17.881 -2.248 7.814 1.00 98.12 85 GLN A CA 1
ATOM 724 C C . GLN A 1 85 ? -17.847 -3.726 8.203 1.00 98.12 85 GLN A C 1
ATOM 726 O O . GLN A 1 85 ? -17.361 -4.555 7.442 1.00 98.12 85 GLN A O 1
ATOM 731 N N . ASP A 1 86 ? -18.283 -4.042 9.424 1.00 96.62 86 ASP A N 1
ATOM 732 C CA . ASP A 1 86 ? -18.309 -5.409 9.970 1.00 96.62 86 ASP A CA 1
ATOM 733 C C . ASP A 1 86 ? -16.985 -6.184 9.810 1.00 96.62 86 ASP A C 1
ATOM 735 O O . ASP A 1 86 ? -16.953 -7.385 9.547 1.00 96.62 86 ASP A O 1
ATOM 739 N N . GLY A 1 87 ? -15.858 -5.489 9.996 1.00 97.88 87 GLY A N 1
ATOM 740 C CA . GLY A 1 87 ? -14.514 -6.060 9.881 1.00 97.88 87 GLY A CA 1
ATOM 741 C C . GLY A 1 87 ? -13.947 -6.102 8.459 1.00 97.88 87 GLY A C 1
ATOM 742 O O . GLY A 1 87 ? -12.795 -6.500 8.294 1.00 97.88 87 GLY A O 1
ATOM 743 N N . ILE A 1 88 ? -14.694 -5.634 7.458 1.00 98.31 88 ILE A N 1
ATOM 744 C CA . ILE A 1 88 ? -14.294 -5.578 6.047 1.00 98.31 88 ILE A CA 1
ATOM 745 C C . ILE A 1 88 ? -13.881 -4.150 5.677 1.00 98.31 88 ILE A C 1
ATOM 747 O O . ILE A 1 88 ? -14.563 -3.194 6.041 1.00 98.31 88 ILE A O 1
ATOM 751 N N . LYS A 1 89 ? -12.756 -3.983 4.971 1.00 98.62 89 LYS A N 1
ATOM 752 C CA . LYS A 1 89 ? -12.339 -2.676 4.437 1.00 98.62 89 LYS A CA 1
ATOM 753 C C . LYS A 1 89 ? -13.282 -2.265 3.315 1.00 98.62 89 LYS A C 1
ATOM 755 O O . LYS A 1 89 ? -13.458 -3.036 2.386 1.00 98.62 89 LYS A O 1
ATOM 760 N N . VAL A 1 90 ? -13.828 -1.056 3.367 1.00 98.62 90 VAL A N 1
ATOM 761 C CA . VAL A 1 90 ? -14.762 -0.557 2.347 1.00 98.62 90 VAL A CA 1
ATOM 762 C C . VAL A 1 90 ? -14.402 0.860 1.915 1.00 98.62 90 VAL A C 1
ATOM 764 O O . VAL A 1 90 ? -13.829 1.637 2.687 1.00 98.62 90 VAL A O 1
ATOM 767 N N . GLY A 1 91 ? -14.760 1.205 0.680 1.00 98.44 91 GLY A N 1
ATOM 768 C CA . GLY A 1 91 ? -14.582 2.541 0.125 1.00 98.44 91 GLY A CA 1
ATOM 769 C C . GLY A 1 91 ? -13.117 2.923 -0.075 1.00 98.44 91 GLY A C 1
ATOM 770 O O . GLY A 1 91 ? -12.246 2.071 -0.265 1.00 98.44 91 GLY A O 1
ATOM 771 N N . ILE A 1 92 ? -12.851 4.228 -0.067 1.00 98.50 92 ILE A N 1
ATOM 772 C CA . ILE A 1 92 ? -11.514 4.770 -0.312 1.00 98.50 92 ILE A CA 1
ATOM 773 C C . ILE A 1 92 ? -10.629 4.547 0.914 1.00 98.50 92 ILE A C 1
ATOM 775 O O . ILE A 1 92 ? -10.994 4.881 2.041 1.00 98.50 92 ILE A O 1
ATOM 779 N N . TRP A 1 93 ? -9.441 4.016 0.654 1.00 98.62 93 TRP A N 1
ATOM 780 C CA . TRP A 1 93 ? -8.357 3.865 1.6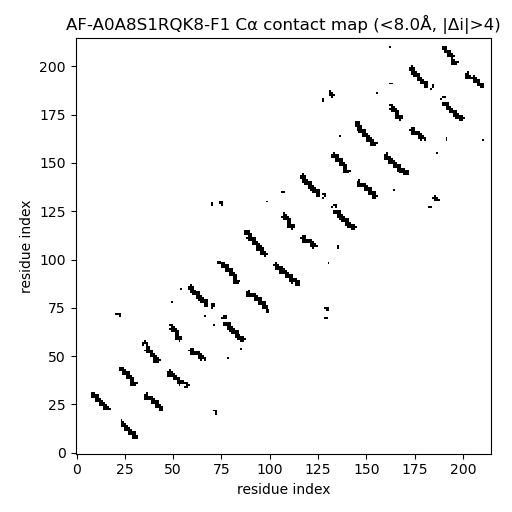05 1.00 98.62 93 TRP A CA 1
ATOM 781 C C . TRP A 1 93 ? -7.147 4.660 1.136 1.00 98.62 93 TRP A C 1
ATOM 783 O O . TRP A 1 93 ? -6.636 4.433 0.041 1.00 98.62 93 TRP A O 1
ATOM 793 N N . GLU A 1 94 ? -6.670 5.578 1.966 1.00 98.50 94 GLU A N 1
ATOM 794 C CA . GLU A 1 94 ? -5.511 6.419 1.686 1.00 98.50 94 GLU A CA 1
ATOM 795 C C . GLU A 1 94 ? -4.260 5.853 2.349 1.00 98.50 94 GLU A C 1
ATOM 797 O O . GLU A 1 94 ? -4.295 5.393 3.488 1.00 98.50 94 GLU A O 1
ATOM 802 N N . THR A 1 95 ? -3.134 5.925 1.648 1.00 97.12 95 THR A N 1
ATOM 803 C CA . THR A 1 95 ? -1.812 5.604 2.188 1.00 97.12 95 THR A CA 1
ATOM 804 C C . THR A 1 95 ? -1.060 6.893 2.457 1.00 97.12 95 THR A C 1
ATOM 806 O O . THR A 1 95 ? -0.836 7.707 1.557 1.00 97.12 95 THR A O 1
ATOM 809 N N . HIS A 1 96 ? -0.636 7.047 3.699 1.00 94.75 96 HIS A N 1
ATOM 810 C CA . HIS A 1 96 ? 0.082 8.201 4.204 1.00 94.75 96 HIS A CA 1
ATOM 811 C C . HIS A 1 96 ? 1.481 7.782 4.628 1.00 94.75 96 HIS A C 1
ATOM 813 O O . HIS A 1 96 ? 1.673 6.740 5.253 1.00 94.75 96 HIS A O 1
ATOM 819 N N . PHE A 1 97 ? 2.457 8.608 4.284 1.00 91.94 97 PHE A N 1
ATOM 820 C CA . PHE A 1 97 ? 3.843 8.452 4.687 1.00 91.94 97 PHE A CA 1
ATOM 821 C C . PHE A 1 97 ? 4.248 9.630 5.555 1.00 91.94 97 PHE A C 1
ATOM 823 O O . PHE A 1 97 ? 4.018 10.782 5.183 1.00 91.94 97 PHE A O 1
ATOM 830 N N . CYS A 1 98 ? 4.857 9.324 6.695 1.00 85.75 98 CYS A N 1
ATOM 831 C CA . CYS A 1 98 ? 5.378 10.305 7.628 1.00 85.75 98 CYS A CA 1
ATOM 832 C C . CYS A 1 98 ? 6.873 10.063 7.866 1.00 85.75 98 CYS A C 1
ATOM 834 O O . CYS A 1 98 ? 7.322 8.922 8.007 1.00 85.75 98 CYS A O 1
ATOM 836 N N . LEU A 1 99 ? 7.636 11.152 7.934 1.00 78.94 99 LEU A N 1
ATOM 837 C CA . LEU A 1 99 ? 8.986 11.166 8.500 1.00 78.94 99 LEU A CA 1
ATOM 838 C C . LEU A 1 99 ? 8.922 11.674 9.944 1.00 78.94 99 LEU A C 1
ATOM 840 O O . LEU A 1 99 ? 7.912 12.233 10.375 1.00 78.94 99 LEU A O 1
ATOM 844 N N . PHE A 1 100 ? 10.007 11.522 10.703 1.00 66.81 100 PHE A N 1
ATOM 845 C CA . PHE A 1 100 ? 10.063 11.944 12.109 1.00 66.81 100 PHE A CA 1
ATOM 846 C C . PHE A 1 100 ? 9.712 13.434 12.341 1.00 66.81 100 PHE A C 1
ATOM 848 O O . PHE A 1 100 ? 9.305 13.809 13.442 1.00 66.81 100 PHE A O 1
ATOM 855 N N . THR A 1 101 ? 9.785 14.279 11.305 1.00 65.00 101 THR A N 1
ATOM 856 C CA . THR A 1 101 ? 9.371 15.694 11.341 1.00 65.00 101 THR A CA 1
ATOM 857 C C . THR A 1 101 ? 7.863 15.904 11.566 1.00 65.00 101 THR A C 1
ATOM 859 O O . THR A 1 101 ? 7.454 17.022 11.864 1.00 65.00 101 THR A O 1
ATOM 862 N N . ASN A 1 102 ? 7.045 14.841 11.545 1.00 67.19 102 ASN A N 1
ATOM 863 C CA . ASN A 1 102 ? 5.570 14.849 11.585 1.00 67.19 102 ASN A CA 1
ATOM 864 C C . ASN A 1 102 ? 4.906 15.418 10.316 1.00 67.19 102 ASN A C 1
ATOM 866 O O . ASN A 1 102 ? 3.709 15.704 10.327 1.00 67.19 102 ASN A O 1
ATOM 870 N N . ASP A 1 103 ? 5.651 15.547 9.215 1.00 79.69 103 ASP A N 1
ATOM 871 C CA . ASP A 1 103 ? 5.068 15.874 7.916 1.00 79.69 103 ASP A CA 1
ATOM 872 C C . ASP A 1 103 ? 4.373 14.636 7.342 1.00 79.69 103 ASP A C 1
ATOM 874 O O . ASP A 1 103 ? 5.017 13.726 6.813 1.00 79.69 103 ASP A O 1
ATOM 878 N N . ILE A 1 104 ? 3.045 14.601 7.455 1.00 86.19 104 ILE A N 1
ATOM 879 C CA . ILE A 1 104 ? 2.213 13.553 6.865 1.00 86.19 104 ILE A CA 1
ATOM 880 C C . ILE A 1 104 ? 1.934 13.911 5.406 1.00 86.19 104 ILE A C 1
ATOM 882 O O . ILE A 1 104 ? 1.426 14.990 5.095 1.00 86.19 104 ILE A O 1
ATOM 886 N N . ARG A 1 105 ? 2.243 12.984 4.498 1.00 90.94 105 ARG A N 1
ATOM 887 C CA . ARG A 1 105 ? 1.955 13.117 3.069 1.00 90.94 105 ARG A CA 1
ATOM 888 C C . ARG A 1 105 ? 1.135 11.932 2.579 1.00 90.94 105 ARG A C 1
ATOM 890 O O . ARG A 1 105 ? 1.598 10.795 2.665 1.00 90.94 105 ARG A O 1
ATOM 897 N N . THR A 1 106 ? -0.003 12.199 1.946 1.00 94.38 106 THR A N 1
ATOM 898 C CA . THR A 1 106 ? -0.718 11.192 1.155 1.00 94.38 106 THR A CA 1
ATOM 899 C C . THR A 1 106 ? 0.133 10.800 -0.051 1.00 94.38 106 THR A C 1
ATOM 901 O O . THR A 1 106 ? 0.476 11.640 -0.885 1.00 94.38 106 THR A O 1
ATOM 904 N N . ILE A 1 107 ? 0.505 9.526 -0.139 1.00 95.00 107 ILE A N 1
ATOM 905 C CA . ILE A 1 107 ? 1.342 8.981 -1.220 1.00 95.00 107 ILE A CA 1
ATOM 906 C C . ILE A 1 107 ? 0.589 8.024 -2.135 1.00 95.00 107 ILE A C 1
ATOM 908 O O . ILE A 1 107 ? 1.091 7.679 -3.202 1.00 95.00 107 ILE A O 1
ATOM 912 N N . GLY A 1 108 ? -0.610 7.612 -1.739 1.00 96.50 108 GLY A N 1
ATOM 913 C CA . GLY A 1 108 ? -1.427 6.713 -2.527 1.00 96.50 108 GLY A CA 1
ATOM 914 C C . GLY A 1 108 ? -2.836 6.594 -1.987 1.00 96.50 108 GLY A C 1
ATOM 915 O O . GLY A 1 108 ? -3.148 7.078 -0.900 1.00 96.50 108 GLY A O 1
ATOM 916 N N . ASN A 1 109 ? -3.685 5.945 -2.765 1.00 98.38 109 ASN A N 1
ATOM 917 C CA . ASN A 1 109 ? -5.007 5.524 -2.351 1.00 98.38 109 ASN A CA 1
ATOM 918 C C . ASN A 1 109 ? -5.459 4.327 -3.193 1.00 98.38 109 ASN A C 1
ATOM 920 O O . ASN A 1 109 ? -4.804 3.949 -4.168 1.00 98.38 109 ASN A O 1
ATOM 924 N N . GLY A 1 110 ? -6.574 3.738 -2.794 1.00 98.50 110 GLY A N 1
ATOM 925 C CA . GLY A 1 110 ? -7.275 2.704 -3.532 1.00 98.50 110 GLY A CA 1
ATOM 926 C C . GLY A 1 110 ? -8.690 2.545 -3.006 1.00 98.50 110 GLY A C 1
ATOM 927 O O . GLY A 1 110 ? -9.014 3.068 -1.941 1.00 98.50 110 GLY A O 1
ATOM 928 N N . THR A 1 111 ? -9.540 1.847 -3.751 1.00 98.56 111 THR A N 1
ATOM 929 C CA . THR A 1 111 ? -10.937 1.624 -3.358 1.00 98.56 111 THR A CA 1
ATOM 930 C C . THR A 1 111 ? -11.202 0.143 -3.150 1.00 98.56 111 THR A C 1
ATOM 932 O O . THR A 1 111 ? -10.840 -0.680 -3.994 1.00 98.56 111 THR A O 1
ATOM 935 N N . TYR A 1 112 ? -11.827 -0.184 -2.023 1.00 98.69 112 TYR A N 1
ATOM 936 C CA . TYR A 1 112 ? -12.442 -1.483 -1.783 1.00 98.69 112 TYR A CA 1
ATOM 937 C C . TYR A 1 112 ? -13.946 -1.405 -2.054 1.00 98.69 112 TYR A C 1
ATOM 939 O O . TYR A 1 112 ? -14.581 -0.403 -1.710 1.00 98.69 112 TYR A O 1
ATOM 947 N N . ASP A 1 113 ? -14.506 -2.454 -2.646 1.00 98.50 113 ASP A N 1
ATOM 948 C CA . ASP A 1 113 ? -15.956 -2.638 -2.736 1.00 98.50 113 ASP A CA 1
ATOM 949 C C . ASP A 1 113 ? -16.562 -3.070 -1.383 1.00 98.50 113 ASP A C 1
ATOM 951 O O . ASP A 1 113 ? -15.864 -3.188 -0.370 1.00 98.50 113 ASP A O 1
ATOM 955 N N . GLU A 1 114 ? -17.874 -3.301 -1.349 1.00 98.06 114 GLU A N 1
ATOM 956 C CA . GLU A 1 114 ? -18.603 -3.753 -0.158 1.00 98.06 114 GLU A CA 1
ATOM 957 C C . GLU A 1 114 ? -18.171 -5.132 0.375 1.00 98.06 114 GLU A C 1
ATOM 959 O O . GLU A 1 114 ? -18.439 -5.450 1.534 1.00 98.06 114 GLU A O 1
ATOM 964 N N . ASN A 1 115 ? -17.475 -5.935 -0.435 1.00 98.00 115 ASN A N 1
ATOM 965 C CA . ASN A 1 115 ? -16.967 -7.255 -0.064 1.00 98.00 115 ASN A CA 1
ATOM 966 C C . ASN A 1 115 ? -15.490 -7.213 0.366 1.00 98.00 115 ASN A C 1
ATOM 968 O O . ASN A 1 115 ? -14.909 -8.251 0.690 1.00 98.00 115 ASN A O 1
ATOM 972 N N . GLY A 1 116 ? -14.866 -6.031 0.378 1.00 98.31 116 GLY A N 1
ATOM 973 C CA . GLY A 1 116 ? -13.449 -5.870 0.701 1.00 98.31 116 GLY A CA 1
ATOM 974 C C . GLY A 1 116 ? -12.512 -6.256 -0.432 1.00 98.31 116 GLY A C 1
ATOM 975 O O . GLY A 1 116 ? -11.332 -6.533 -0.196 1.00 98.31 116 GLY A O 1
ATOM 976 N N . ILE A 1 117 ? -13.012 -6.264 -1.664 1.00 98.50 117 ILE A N 1
ATOM 977 C CA . ILE A 1 117 ? -12.241 -6.565 -2.863 1.00 98.50 117 ILE A CA 1
ATOM 978 C C . ILE A 1 117 ? -11.701 -5.255 -3.438 1.00 98.50 117 ILE A C 1
ATOM 980 O O . ILE A 1 117 ? -12.416 -4.264 -3.577 1.00 98.50 117 ILE A O 1
ATOM 984 N N . LYS A 1 118 ? -10.409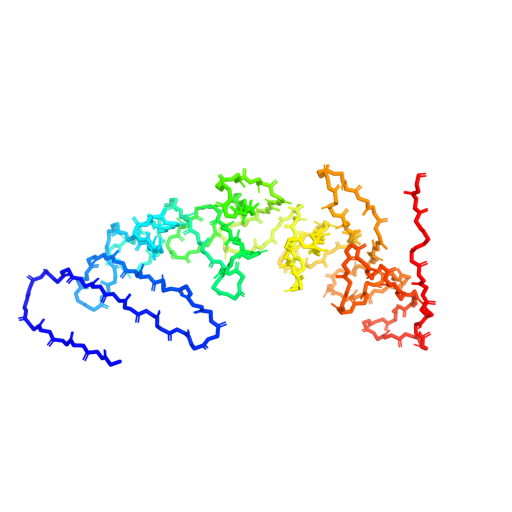 -5.235 -3.781 1.00 98.62 118 LYS A N 1
ATOM 985 C CA . LYS A 1 118 ? -9.790 -4.080 -4.442 1.00 98.62 118 LYS A CA 1
ATOM 986 C C . LYS A 1 118 ? -10.389 -3.880 -5.833 1.00 98.62 118 LYS A C 1
ATOM 988 O O . LYS A 1 118 ? -10.403 -4.812 -6.639 1.00 98.62 118 LYS A O 1
ATOM 993 N N . VAL A 1 119 ? -10.798 -2.652 -6.132 1.00 98.44 119 VAL A N 1
ATOM 994 C CA . VAL A 1 119 ? -11.364 -2.261 -7.430 1.00 98.44 119 VAL A CA 1
ATOM 995 C C . VAL A 1 119 ? -10.819 -0.912 -7.898 1.00 98.44 119 VAL A C 1
ATOM 997 O O . VAL A 1 119 ? -10.428 -0.064 -7.091 1.00 98.44 119 VAL A O 1
ATOM 1000 N N . GLY A 1 120 ? -10.802 -0.705 -9.214 1.00 98.19 120 GLY A N 1
ATOM 1001 C CA . GLY A 1 120 ? -10.473 0.577 -9.831 1.00 98.19 120 GLY A CA 1
ATOM 1002 C C . GLY A 1 120 ? -8.991 0.934 -9.745 1.00 98.19 120 GLY A C 1
ATOM 1003 O O . GLY A 1 120 ? -8.125 0.062 -9.751 1.00 98.19 120 GLY A O 1
ATOM 1004 N N . GLN A 1 121 ? -8.688 2.231 -9.713 1.00 98.44 121 GLN A N 1
ATOM 1005 C CA . GLN A 1 121 ? -7.311 2.724 -9.676 1.00 98.44 121 GLN A CA 1
ATOM 1006 C C . GLN A 1 121 ? -6.710 2.582 -8.277 1.00 98.44 121 GLN A C 1
ATOM 1008 O O . GLN A 1 121 ? -7.346 2.907 -7.274 1.00 98.44 121 GLN A O 1
ATOM 1013 N N . TRP A 1 122 ? -5.463 2.129 -8.230 1.00 98.62 122 TRP A N 1
ATOM 1014 C CA . TRP A 1 122 ? -4.712 1.907 -7.006 1.00 98.62 122 TRP A CA 1
ATOM 1015 C C . TRP A 1 122 ? -3.323 2.509 -7.103 1.00 98.62 122 TRP A C 1
ATOM 1017 O O . TRP A 1 122 ? -2.671 2.457 -8.145 1.00 98.62 122 TRP A O 1
ATOM 1027 N N . THR A 1 123 ? -2.860 3.042 -5.978 1.00 98.31 123 THR A N 1
ATOM 1028 C CA . THR A 1 123 ? -1.461 3.373 -5.736 1.00 98.31 123 THR A CA 1
ATOM 1029 C C . THR A 1 123 ? -0.951 2.527 -4.576 1.00 98.31 123 THR A C 1
ATOM 1031 O O . THR A 1 123 ? -1.411 2.676 -3.447 1.00 98.31 123 THR A O 1
ATOM 1034 N N . GLU A 1 124 ? -0.001 1.642 -4.854 1.00 97.38 124 GLU A N 1
ATOM 1035 C CA . GLU A 1 124 ? 0.648 0.778 -3.867 1.00 97.38 124 GLU A CA 1
ATOM 1036 C C . GLU A 1 124 ? 2.069 1.256 -3.582 1.00 97.38 124 GLU A C 1
ATOM 1038 O O . GLU A 1 124 ? 2.697 1.900 -4.415 1.00 97.38 124 GLU A O 1
ATOM 1043 N N . VAL A 1 125 ? 2.588 0.926 -2.407 1.00 95.50 125 VAL A N 1
ATOM 1044 C CA . VAL A 1 125 ? 3.976 1.203 -2.023 1.00 95.50 125 VAL A CA 1
ATOM 1045 C C . VAL A 1 125 ? 4.855 -0.013 -2.291 1.00 95.50 125 VAL A C 1
ATOM 1047 O O . VAL A 1 125 ? 4.399 -1.150 -2.164 1.00 95.50 125 VAL A O 1
ATOM 1050 N N . SER A 1 126 ? 6.125 0.214 -2.624 1.00 94.88 126 SER A N 1
ATOM 1051 C CA . SER A 1 126 ? 7.118 -0.860 -2.690 1.00 94.88 126 SER A CA 1
ATOM 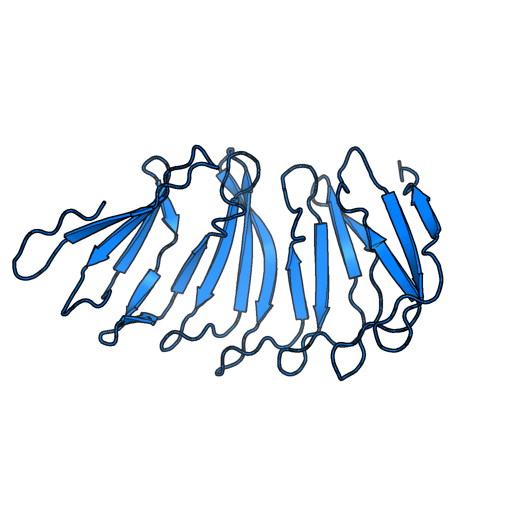1052 C C . SER A 1 126 ? 7.278 -1.578 -1.343 1.00 94.88 126 SER A C 1
ATOM 1054 O O . SER A 1 126 ? 7.136 -0.991 -0.268 1.00 94.88 126 SER A O 1
ATOM 1056 N N . GLU A 1 127 ? 7.644 -2.857 -1.381 1.00 91.69 127 GLU A N 1
ATOM 1057 C CA . GLU A 1 127 ? 8.053 -3.598 -0.184 1.00 91.69 127 GLU A CA 1
ATOM 1058 C C . GLU A 1 127 ? 9.305 -2.995 0.456 1.00 91.69 127 GLU A C 1
ATOM 1060 O O . GLU A 1 127 ? 9.410 -2.935 1.680 1.00 91.69 127 GLU A O 1
ATOM 1065 N N . THR A 1 128 ? 10.206 -2.468 -0.372 1.00 90.56 128 THR A N 1
ATOM 1066 C CA . THR A 1 128 ? 11.433 -1.780 0.034 1.00 90.56 128 THR A CA 1
ATOM 1067 C C . THR A 1 128 ? 11.215 -0.282 0.223 1.00 90.56 128 THR A C 1
ATOM 1069 O O . THR A 1 128 ? 12.156 0.491 0.092 1.00 90.56 128 THR A O 1
ATOM 1072 N N . PHE A 1 129 ? 9.985 0.158 0.507 1.00 92.69 129 PHE A N 1
ATOM 1073 C CA . PHE A 1 129 ? 9.679 1.575 0.684 1.00 92.69 129 PHE A CA 1
ATOM 1074 C C . PHE A 1 129 ? 10.290 2.138 1.975 1.00 92.69 129 PHE A C 1
ATOM 1076 O O . PHE A 1 129 ? 10.013 1.645 3.067 1.00 92.69 129 PHE A O 1
ATOM 1083 N N . TRP A 1 130 ? 11.078 3.208 1.860 1.00 91.00 130 TRP A N 1
ATOM 1084 C CA . TRP A 1 130 ? 11.597 4.008 2.982 1.00 91.00 130 TRP A CA 1
ATOM 1085 C C . TRP A 1 130 ? 12.048 5.388 2.490 1.00 91.00 130 TRP A C 1
ATOM 1087 O O . TRP A 1 130 ? 11.959 5.678 1.298 1.00 91.00 130 TRP A O 1
ATOM 1097 N N . GLU A 1 131 ? 12.556 6.240 3.386 1.00 89.38 131 GLU A N 1
ATOM 1098 C CA . GLU A 1 131 ? 12.980 7.616 3.079 1.00 89.38 131 GLU A CA 1
ATOM 1099 C C . GLU A 1 131 ? 13.781 7.766 1.770 1.00 89.38 131 GLU A C 1
ATOM 1101 O O . GLU A 1 131 ? 13.479 8.668 0.987 1.00 89.38 131 GLU A O 1
ATOM 1106 N N . LYS A 1 132 ? 14.753 6.883 1.489 1.00 90.44 132 LYS A N 1
ATOM 1107 C CA . LYS A 1 132 ? 15.582 6.954 0.266 1.00 90.44 132 LYS A CA 1
ATOM 1108 C C . LYS A 1 132 ? 15.104 6.057 -0.878 1.00 90.44 132 LYS A C 1
ATOM 1110 O O . LYS A 1 132 ? 15.715 6.066 -1.944 1.00 90.44 132 LYS A O 1
ATOM 1115 N N . SER A 1 133 ? 14.042 5.281 -0.680 1.00 92.81 133 SER A N 1
ATOM 1116 C CA . SER A 1 133 ? 13.430 4.438 -1.712 1.00 92.81 133 SER A CA 1
ATOM 1117 C C . SER A 1 133 ? 11.919 4.627 -1.705 1.00 92.81 133 SER A C 1
ATOM 1119 O O . SER A 1 133 ? 11.147 3.776 -1.277 1.00 92.81 133 SER A O 1
ATOM 1121 N N . GLN A 1 134 ? 11.479 5.805 -2.135 1.00 94.31 134 GLN A N 1
ATOM 1122 C CA . GLN A 1 134 ? 10.061 6.143 -2.172 1.00 94.31 134 GLN A CA 1
ATOM 1123 C C . GLN A 1 134 ? 9.456 5.687 -3.502 1.00 94.31 134 GLN A C 1
ATOM 1125 O O . GLN A 1 134 ? 9.163 6.509 -4.366 1.00 94.31 134 GLN A O 1
ATOM 1130 N N . VAL A 1 135 ? 9.328 4.374 -3.699 1.00 95.62 135 VAL A N 1
ATOM 1131 C CA . VAL A 1 135 ? 8.753 3.811 -4.930 1.00 95.62 135 VAL A CA 1
ATOM 1132 C C . VAL A 1 135 ? 7.284 3.455 -4.736 1.00 95.62 135 VAL A C 1
ATOM 1134 O O . VAL A 1 135 ? 6.930 2.742 -3.795 1.00 95.62 135 VAL A O 1
ATOM 1137 N N . ILE A 1 136 ? 6.438 3.925 -5.652 1.00 97.00 136 ILE A N 1
ATOM 1138 C CA . ILE A 1 136 ? 5.012 3.598 -5.706 1.00 97.00 136 ILE A CA 1
ATOM 1139 C C . ILE A 1 136 ? 4.644 2.941 -7.036 1.00 97.00 136 ILE A C 1
ATOM 1141 O O . ILE A 1 136 ? 5.225 3.234 -8.080 1.00 97.00 136 ILE A O 1
ATOM 1145 N N . TYR A 1 137 ? 3.625 2.096 -7.012 1.00 98.06 137 TYR A N 1
ATOM 1146 C CA . TYR A 1 137 ? 3.064 1.434 -8.180 1.00 98.06 137 TYR A CA 1
ATOM 1147 C C . TYR A 1 137 ? 1.662 1.952 -8.431 1.00 98.06 137 TYR A C 1
ATOM 1149 O O . TYR A 1 137 ? 0.857 1.973 -7.506 1.00 98.06 137 TYR A O 1
ATOM 1157 N N . LYS A 1 138 ? 1.350 2.340 -9.665 1.00 98.50 138 LYS A N 1
ATOM 1158 C CA . LYS A 1 138 ? -0.001 2.761 -10.045 1.00 98.50 138 LYS A CA 1
ATOM 1159 C C . LYS A 1 138 ? -0.559 1.867 -11.128 1.00 98.50 138 LYS A C 1
ATOM 1161 O O . LYS A 1 138 ? 0.122 1.630 -12.125 1.00 98.50 138 LYS A O 1
ATOM 1166 N N . GLY A 1 139 ? -1.793 1.429 -10.954 1.00 98.38 139 GLY A N 1
ATOM 1167 C CA . GLY A 1 139 ? -2.502 0.642 -11.951 1.00 98.38 139 GLY A CA 1
ATOM 1168 C C . GLY A 1 139 ? -3.920 0.332 -11.510 1.00 98.38 139 GLY A C 1
ATOM 1169 O O . GLY A 1 139 ? -4.436 0.938 -10.571 1.00 98.38 139 GLY A O 1
ATOM 1170 N N . GLN A 1 140 ? -4.544 -0.609 -12.208 1.00 98.06 140 GLN A N 1
ATOM 1171 C CA . GLN A 1 140 ? -5.936 -0.970 -11.995 1.00 98.06 140 GLN A CA 1
ATOM 1172 C C . GLN A 1 140 ? -6.066 -2.339 -11.330 1.00 98.06 140 GLN A C 1
ATOM 1174 O O . GLN A 1 140 ? -5.280 -3.252 -11.595 1.00 98.06 140 GLN A O 1
ATOM 1179 N N . TYR A 1 141 ? -7.072 -2.454 -10.469 1.00 98.56 141 TYR A N 1
ATOM 1180 C CA . TYR A 1 141 ? -7.607 -3.715 -9.988 1.00 98.56 141 TYR A CA 1
ATOM 1181 C C . TYR A 1 141 ? -8.994 -3.972 -10.581 1.00 98.56 141 TYR A C 1
ATOM 1183 O O . TYR A 1 141 ? -9.858 -3.092 -10.579 1.00 98.56 141 TYR A O 1
ATOM 1191 N N . GLU A 1 142 ? -9.216 -5.207 -11.012 1.00 97.56 142 GLU A N 1
ATOM 1192 C CA . GLU A 1 142 ? -10.507 -5.756 -11.418 1.00 97.56 142 GLU A CA 1
ATOM 1193 C C . GLU A 1 142 ? -10.758 -7.021 -10.602 1.00 97.56 142 GLU A C 1
ATOM 1195 O O . GLU A 1 142 ? -9.957 -7.953 -10.634 1.00 97.56 142 GLU A O 1
ATOM 1200 N N . ASN A 1 143 ? -11.843 -7.036 -9.823 1.00 96.44 143 ASN A N 1
ATOM 1201 C CA . ASN A 1 143 ? -12.207 -8.157 -8.948 1.00 96.44 143 ASN A CA 1
ATOM 1202 C C . ASN A 1 143 ? -11.049 -8.635 -8.048 1.00 96.44 143 ASN A C 1
ATOM 1204 O O . ASN A 1 143 ? -10.835 -9.831 -7.866 1.00 96.44 143 ASN A O 1
ATOM 1208 N N . GLY A 1 144 ? -10.268 -7.697 -7.501 1.00 97.94 144 GLY A N 1
ATOM 1209 C CA . GLY A 1 144 ? -9.156 -8.009 -6.600 1.00 97.94 144 GLY A CA 1
ATOM 1210 C C . GLY A 1 144 ? -7.872 -8.449 -7.300 1.00 97.94 144 GLY A C 1
ATOM 1211 O O . GLY A 1 144 ? -6.873 -8.698 -6.625 1.00 97.94 144 GLY A O 1
ATOM 1212 N N . ILE A 1 145 ? -7.854 -8.475 -8.634 1.00 98.19 145 ILE A N 1
ATOM 1213 C CA . ILE A 1 145 ? -6.707 -8.877 -9.447 1.00 98.19 145 ILE A CA 1
ATOM 1214 C C . ILE A 1 145 ? -6.142 -7.658 -10.183 1.00 98.19 145 ILE A C 1
ATOM 1216 O O . ILE A 1 145 ? -6.889 -6.826 -10.690 1.00 98.19 145 ILE A O 1
ATOM 1220 N N . LYS A 1 146 ? -4.811 -7.528 -10.242 1.00 98.31 146 LYS A N 1
ATOM 1221 C CA . LYS A 1 146 ? -4.154 -6.470 -11.023 1.00 98.31 146 LYS A CA 1
ATOM 1222 C C . LYS A 1 146 ? -4.452 -6.667 -12.506 1.00 98.31 146 LYS A C 1
ATOM 1224 O O . LYS A 1 146 ? -4.154 -7.729 -13.034 1.00 98.31 146 LYS A O 1
ATOM 1229 N N . SER A 1 147 ? -4.958 -5.644 -13.183 1.00 97.75 147 SER A N 1
ATOM 1230 C CA . SER A 1 147 ? -5.251 -5.689 -14.616 1.00 97.75 147 SER A CA 1
ATOM 1231 C C . SER A 1 147 ? -4.546 -4.561 -15.367 1.00 97.75 147 SER A C 1
ATOM 1233 O O . SER A 1 147 ? -4.250 -3.488 -14.825 1.00 97.75 147 SER A O 1
ATOM 1235 N N . GLY A 1 148 ? -4.249 -4.811 -16.643 1.00 97.75 148 GLY A N 1
ATOM 1236 C CA . GLY A 1 148 ? -3.761 -3.798 -17.569 1.00 97.75 148 GLY A CA 1
ATOM 1237 C C . GLY A 1 148 ? -2.384 -3.238 -17.212 1.00 97.75 148 GLY A C 1
ATOM 1238 O O . GLY A 1 148 ? -1.486 -3.950 -16.756 1.00 97.75 148 GLY A O 1
ATOM 1239 N N . ARG A 1 149 ? -2.189 -1.944 -17.488 1.00 98.19 149 ARG A N 1
ATOM 1240 C CA . ARG A 1 149 ? -0.901 -1.267 -17.310 1.00 98.19 149 ARG A CA 1
ATOM 1241 C C . ARG A 1 149 ? -0.667 -0.932 -15.842 1.00 98.19 149 ARG A C 1
ATOM 1243 O O . ARG A 1 149 ? -1.447 -0.203 -15.235 1.00 98.19 149 ARG A O 1
ATOM 1250 N N . TRP A 1 150 ? 0.475 -1.372 -15.329 1.00 98.50 150 TRP A N 1
ATOM 1251 C CA . TRP A 1 150 ? 1.004 -0.959 -14.037 1.00 98.50 150 TRP A CA 1
ATOM 1252 C C . TRP A 1 150 ? 2.318 -0.215 -14.234 1.00 98.50 150 TRP A C 1
ATOM 1254 O O . TRP A 1 150 ? 3.214 -0.704 -14.917 1.00 98.50 150 TRP A O 1
ATOM 1264 N N . ASN A 1 151 ? 2.418 0.977 -13.658 1.00 98.31 151 ASN A N 1
ATOM 1265 C CA . ASN A 1 151 ? 3.564 1.872 -13.770 1.00 98.31 151 ASN A CA 1
ATOM 1266 C C . ASN A 1 151 ? 4.260 2.008 -12.414 1.00 98.31 151 ASN A C 1
ATOM 1268 O O . ASN A 1 151 ? 3.596 2.190 -11.395 1.00 98.31 151 ASN A O 1
ATOM 1272 N N . GLU A 1 152 ? 5.589 1.975 -12.414 1.00 97.00 152 GLU A N 1
ATOM 1273 C CA . GLU A 1 152 ? 6.414 2.162 -11.218 1.00 97.00 152 GLU A CA 1
ATOM 1274 C C . GLU A 1 152 ? 6.993 3.576 -11.220 1.00 97.00 152 GLU A C 1
ATOM 1276 O O . GLU A 1 152 ? 7.612 3.998 -12.203 1.00 97.00 152 GLU A O 1
ATOM 1281 N N . TYR A 1 153 ? 6.791 4.311 -10.130 1.00 96.06 153 TYR A N 1
ATOM 1282 C CA . TYR A 1 153 ? 7.257 5.681 -9.972 1.00 96.06 153 TYR A CA 1
ATOM 1283 C C . TYR A 1 153 ? 8.218 5.793 -8.801 1.00 96.06 153 TYR A C 1
ATOM 1285 O O . TYR A 1 153 ? 7.893 5.370 -7.695 1.00 96.06 153 TYR A O 1
ATOM 1293 N N . PHE A 1 154 ? 9.361 6.429 -9.029 1.00 94.62 154 PHE A N 1
ATOM 1294 C CA . PHE A 1 154 ? 10.246 6.881 -7.967 1.00 94.62 154 PHE A CA 1
ATOM 1295 C C . PHE A 1 154 ? 9.879 8.313 -7.571 1.00 94.62 154 PHE A C 1
ATOM 1297 O O . PHE A 1 154 ? 9.828 9.204 -8.421 1.00 94.62 154 PHE A O 1
ATOM 1304 N N . CYS A 1 155 ? 9.578 8.518 -6.291 1.00 89.25 155 CYS A N 1
ATOM 1305 C CA . CYS A 1 155 ? 9.104 9.781 -5.736 1.00 89.25 155 CYS A CA 1
ATOM 1306 C C . CYS A 1 155 ? 10.229 10.510 -4.992 1.00 89.25 155 CYS A C 1
ATOM 1308 O O . CYS A 1 155 ? 10.313 10.447 -3.765 1.00 8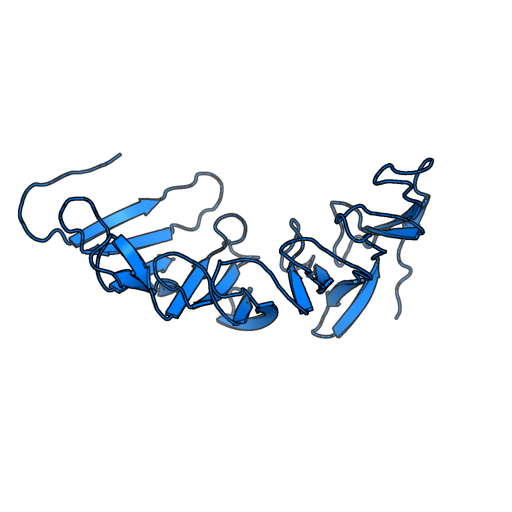9.25 155 CYS A O 1
ATOM 1310 N N . GLU A 1 156 ? 11.077 11.240 -5.708 1.00 81.94 156 GLU A N 1
ATOM 1311 C CA . GLU A 1 156 ? 12.115 12.080 -5.100 1.00 81.94 156 GLU A CA 1
ATOM 1312 C C . GLU A 1 156 ? 11.667 13.548 -5.086 1.00 81.94 156 GLU A C 1
ATOM 1314 O O . GLU A 1 156 ? 11.083 14.039 -6.050 1.00 81.94 156 GLU A O 1
ATOM 1319 N N . ASN A 1 157 ? 11.874 14.265 -3.975 1.00 76.62 157 ASN A N 1
ATOM 1320 C CA . ASN A 1 157 ? 11.531 15.693 -3.846 1.00 76.62 157 ASN A CA 1
ATOM 1321 C C . ASN A 1 157 ? 10.086 16.057 -4.259 1.00 76.62 157 ASN A C 1
ATOM 1323 O O . ASN A 1 157 ? 9.833 17.135 -4.792 1.00 76.62 157 ASN A O 1
ATOM 1327 N N . LYS A 1 158 ? 9.122 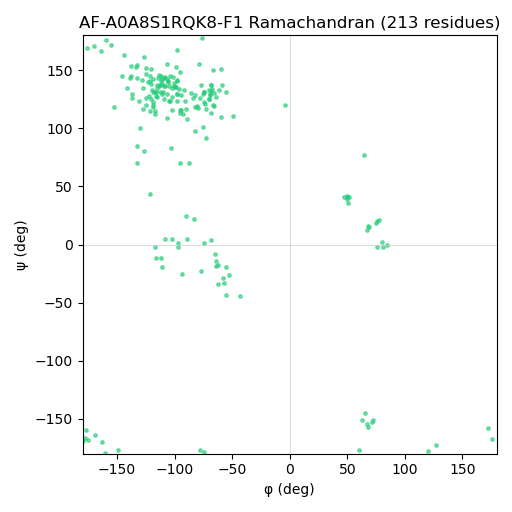15.162 -3.987 1.00 74.44 158 LYS A N 1
ATOM 1328 C CA . LYS A 1 158 ? 7.693 15.295 -4.353 1.00 74.44 158 LYS A CA 1
ATOM 1329 C C . LYS A 1 158 ? 7.408 15.245 -5.866 1.00 74.44 158 LYS A C 1
ATOM 1331 O O . LYS A 1 158 ? 6.284 15.534 -6.270 1.00 74.44 158 LYS A O 1
ATOM 1336 N N . GLN A 1 159 ? 8.375 14.849 -6.690 1.00 83.69 159 GLN A N 1
ATOM 1337 C CA . GLN A 1 159 ? 8.187 14.616 -8.120 1.00 83.69 159 GLN A CA 1
ATOM 1338 C C . GLN A 1 159 ? 8.143 13.114 -8.406 1.00 83.69 159 GLN A C 1
ATOM 1340 O O . GLN A 1 159 ? 8.933 12.348 -7.865 1.00 83.69 159 GLN A O 1
ATOM 1345 N N . ASN A 1 160 ? 7.203 12.693 -9.255 1.00 90.38 160 ASN A N 1
ATOM 1346 C CA . ASN A 1 160 ? 7.059 11.294 -9.650 1.00 90.38 160 ASN A CA 1
ATOM 1347 C C . ASN A 1 160 ? 7.799 11.059 -10.965 1.00 90.38 160 ASN A C 1
ATOM 1349 O O . ASN A 1 160 ? 7.360 11.538 -12.012 1.00 90.38 160 ASN A O 1
ATOM 1353 N N . GLN A 1 161 ? 8.869 10.275 -10.926 1.00 92.38 161 GLN A N 1
ATOM 1354 C CA . GLN A 1 161 ? 9.574 9.827 -12.119 1.00 92.38 161 GLN A CA 1
ATOM 1355 C C . GLN A 1 161 ? 9.114 8.418 -12.491 1.00 92.38 161 GLN A C 1
ATOM 1357 O O . GLN A 1 161 ? 9.226 7.508 -11.677 1.00 92.38 161 GLN A O 1
ATOM 1362 N N . LEU A 1 162 ? 8.617 8.218 -13.715 1.00 94.69 162 LEU A N 1
ATOM 1363 C CA . LEU A 1 162 ? 8.312 6.879 -14.226 1.00 94.69 162 LEU A CA 1
ATOM 1364 C C . LEU A 1 162 ? 9.624 6.112 -14.440 1.00 94.69 162 LEU A C 1
ATOM 1366 O O . LEU A 1 162 ? 10.414 6.471 -15.313 1.00 94.69 162 LEU A O 1
ATOM 1370 N N . ILE A 1 163 ? 9.845 5.063 -13.653 1.00 95.19 163 ILE A N 1
ATOM 1371 C CA . ILE A 1 163 ? 11.075 4.258 -13.685 1.00 95.19 163 ILE A CA 1
ATOM 1372 C C . ILE A 1 163 ? 10.852 2.852 -14.236 1.00 95.19 163 ILE A C 1
ATOM 1374 O O . ILE A 1 163 ? 11.807 2.216 -14.681 1.00 95.19 163 ILE A O 1
ATOM 1378 N N . GLY A 1 164 ? 9.606 2.375 -14.241 1.00 95.88 164 GLY A N 1
ATOM 1379 C CA . GLY A 1 164 ? 9.325 1.002 -14.623 1.00 95.88 164 GLY A CA 1
ATOM 1380 C C . GLY A 1 164 ? 7.853 0.677 -14.825 1.00 95.88 164 GLY A C 1
ATOM 1381 O O . GLY A 1 164 ? 7.006 1.562 -14.989 1.00 95.88 164 GLY A O 1
ATOM 1382 N N . GLY A 1 165 ? 7.567 -0.620 -14.841 1.00 97.38 165 GLY A N 1
ATOM 1383 C CA . GLY A 1 165 ? 6.232 -1.174 -15.004 1.00 97.38 165 GLY A CA 1
ATOM 1384 C C . GLY A 1 165 ? 6.073 -2.073 -16.226 1.00 97.38 165 GLY A C 1
ATOM 1385 O O . GLY A 1 165 ? 7.011 -2.317 -16.992 1.00 97.38 165 GLY A O 1
ATOM 1386 N N . GLY A 1 166 ? 4.848 -2.547 -16.421 1.00 97.81 166 GLY A N 1
ATOM 1387 C CA . GLY A 1 166 ? 4.483 -3.478 -17.481 1.00 97.81 166 GLY A CA 1
ATOM 1388 C C . GLY A 1 166 ? 2.990 -3.792 -17.489 1.00 97.81 166 GLY A C 1
ATOM 1389 O O . GLY A 1 166 ? 2.183 -3.001 -16.998 1.00 97.81 166 GLY A O 1
ATOM 1390 N N . MET A 1 167 ? 2.626 -4.912 -18.110 1.00 98.00 167 MET A N 1
ATOM 1391 C CA . MET A 1 167 ? 1.233 -5.308 -18.324 1.00 98.00 167 MET A CA 1
ATOM 1392 C C . MET A 1 167 ? 0.881 -6.570 -17.540 1.00 98.00 167 MET A C 1
ATOM 1394 O O . MET A 1 167 ? 1.647 -7.538 -17.544 1.00 98.00 167 MET A O 1
ATOM 1398 N N . TYR A 1 168 ? -0.292 -6.551 -16.915 1.00 98.06 168 TYR A N 1
ATOM 1399 C CA . TYR A 1 168 ? -0.988 -7.724 -16.396 1.00 98.06 168 TYR A CA 1
ATOM 1400 C C . TYR A 1 168 ? -2.168 -8.068 -17.296 1.00 98.06 168 TYR A C 1
ATOM 1402 O O . TYR A 1 168 ? -2.861 -7.171 -17.789 1.00 98.06 168 TYR A O 1
ATOM 1410 N N . ASP A 1 169 ? -2.380 -9.358 -17.533 1.00 96.25 169 ASP A N 1
ATOM 1411 C CA . ASP A 1 169 ? -3.554 -9.845 -18.250 1.00 96.25 169 ASP A CA 1
ATOM 1412 C C . ASP A 1 169 ? -4.797 -9.861 -17.340 1.00 96.25 169 ASP A C 1
ATOM 1414 O O . ASP A 1 169 ? -4.759 -9.442 -16.182 1.00 96.25 169 ASP A O 1
ATOM 1418 N N . GLN A 1 170 ? -5.915 -10.354 -17.869 1.00 95.00 170 GLN A N 1
ATOM 1419 C CA . GLN A 1 170 ? -7.185 -10.481 -17.142 1.00 95.00 170 GLN A CA 1
ATOM 1420 C C . GLN A 1 170 ? -7.144 -11.461 -15.954 1.00 95.00 170 GLN A C 1
ATOM 1422 O O . GLN A 1 170 ? -8.050 -11.455 -15.127 1.00 95.00 170 GLN A O 1
ATOM 1427 N N . ASN A 1 171 ? -6.105 -12.296 -15.859 1.00 96.19 171 ASN A N 1
ATOM 1428 C CA . ASN A 1 171 ? -5.889 -13.238 -14.762 1.00 96.19 171 ASN A CA 1
ATOM 1429 C C . ASN A 1 171 ? -4.836 -12.726 -13.763 1.00 96.19 171 ASN A C 1
ATOM 1431 O O . ASN A 1 171 ? -4.462 -13.450 -12.840 1.00 96.19 171 ASN A O 1
ATOM 1435 N N . GLY A 1 172 ? -4.328 -11.499 -13.935 1.00 97.00 172 GLY A N 1
ATOM 1436 C CA . GLY A 1 172 ? -3.279 -10.939 -13.082 1.00 97.00 172 GLY A CA 1
ATOM 1437 C C . GLY A 1 172 ? -1.894 -11.494 -13.359 1.00 97.00 172 GLY A C 1
ATOM 1438 O O . GLY A 1 172 ? -1.004 -11.402 -12.510 1.00 97.00 172 GLY A O 1
ATOM 1439 N N . VAL A 1 173 ? -1.687 -12.061 -14.542 1.00 97.56 173 VAL A N 1
ATOM 1440 C CA . VAL A 1 173 ? -0.414 -12.636 -14.953 1.00 97.56 173 VAL A CA 1
ATOM 1441 C C . VAL A 1 173 ? 0.381 -11.590 -15.726 1.00 97.56 173 VAL A C 1
ATOM 1443 O O . VAL A 1 173 ? -0.111 -10.975 -16.674 1.00 97.56 173 VAL A O 1
ATOM 1446 N N . LYS A 1 174 ? 1.637 -11.371 -15.321 1.00 97.44 174 LYS A N 1
ATOM 1447 C CA . LYS A 1 174 ? 2.553 -10.480 -16.043 1.00 97.44 174 LYS A CA 1
ATOM 1448 C C . LYS A 1 174 ? 2.780 -11.004 -17.460 1.00 97.44 174 LYS A C 1
ATOM 1450 O O . LYS A 1 174 ? 3.118 -12.173 -17.644 1.00 97.44 174 LYS A O 1
ATOM 1455 N N . PHE A 1 175 ? 2.680 -10.124 -18.448 1.00 96.56 175 PHE A N 1
ATOM 1456 C CA . PHE A 1 175 ? 3.016 -10.451 -19.830 1.00 96.56 175 PHE A CA 1
ATOM 1457 C C . PHE A 1 175 ? 3.665 -9.273 -20.559 1.00 96.56 175 PHE A C 1
ATOM 1459 O O . PHE A 1 175 ? 3.586 -8.115 -20.131 1.00 96.56 175 PHE A O 1
ATOM 1466 N N . GLY A 1 176 ? 4.314 -9.577 -21.680 1.00 95.81 176 GLY A N 1
ATOM 1467 C CA . GLY A 1 176 ? 4.956 -8.591 -22.535 1.00 95.81 176 GLY A CA 1
ATOM 1468 C C . GLY A 1 176 ? 6.171 -7.949 -21.871 1.00 95.81 176 GLY A C 1
ATOM 1469 O O . GLY A 1 176 ? 6.805 -8.519 -20.986 1.00 95.81 176 GLY A O 1
ATOM 1470 N N . ARG A 1 177 ? 6.535 -6.754 -22.332 1.00 96.06 177 ARG A N 1
ATOM 1471 C CA . ARG A 1 177 ? 7.732 -6.058 -21.854 1.00 96.06 177 ARG A CA 1
ATOM 1472 C C . ARG A 1 177 ? 7.528 -5.481 -20.452 1.00 96.06 177 ARG A C 1
ATOM 1474 O O . ARG A 1 177 ? 6.584 -4.727 -20.224 1.00 96.06 177 ARG A O 1
ATOM 1481 N N . TRP A 1 178 ? 8.494 -5.745 -19.579 1.00 96.81 178 TRP A N 1
ATOM 1482 C CA . TRP A 1 178 ? 8.572 -5.234 -18.216 1.00 96.81 178 TRP A CA 1
ATOM 1483 C C . TRP A 1 178 ? 9.888 -4.506 -17.960 1.00 96.81 178 TRP A C 1
ATOM 1485 O O . TRP A 1 178 ? 10.944 -4.852 -18.500 1.00 96.81 178 TRP A O 1
ATOM 1495 N N . ILE A 1 179 ? 9.800 -3.480 -17.122 1.00 95.56 179 ILE A N 1
ATOM 1496 C CA . ILE A 1 179 ? 10.942 -2.801 -16.522 1.00 95.56 179 ILE A CA 1
ATOM 1497 C C . ILE A 1 179 ? 10.757 -2.916 -15.010 1.00 95.56 179 ILE A C 1
ATOM 1499 O O . ILE A 1 179 ? 9.784 -2.381 -14.491 1.00 95.56 179 ILE A O 1
ATOM 1503 N N . GLU A 1 180 ? 11.656 -3.625 -14.337 1.00 93.50 180 GLU A N 1
ATOM 1504 C CA . GLU A 1 180 ? 11.604 -3.878 -12.892 1.00 93.50 180 GLU A CA 1
ATOM 1505 C C . GLU A 1 180 ? 12.785 -3.203 -12.202 1.00 93.50 180 GLU A C 1
ATOM 1507 O O . GLU A 1 180 ? 13.891 -3.186 -12.740 1.00 93.50 180 GLU A O 1
ATOM 1512 N N . MET A 1 181 ? 12.587 -2.669 -11.005 1.00 93.31 181 MET A N 1
ATOM 1513 C CA . MET A 1 181 ? 13.690 -2.139 -10.206 1.00 93.31 181 MET A CA 1
ATOM 1514 C C . MET A 1 181 ? 14.492 -3.234 -9.489 1.00 93.31 181 MET A C 1
ATOM 1516 O O . MET A 1 181 ? 13.996 -4.319 -9.194 1.00 93.31 181 MET A O 1
ATOM 1520 N N . HIS A 1 182 ? 15.751 -2.928 -9.191 1.00 91.25 182 HIS A N 1
ATOM 1521 C CA . HIS A 1 182 ? 16.607 -3.749 -8.339 1.00 91.25 182 HIS A CA 1
ATOM 1522 C C . HIS A 1 182 ? 16.093 -3.776 -6.887 1.00 91.25 182 HIS A C 1
ATOM 1524 O O . HIS A 1 182 ? 15.548 -2.788 -6.408 1.00 91.25 182 HIS A O 1
ATOM 1530 N N . GLU A 1 183 ? 16.327 -4.862 -6.143 1.00 88.56 183 GLU A N 1
ATOM 1531 C CA . GLU A 1 183 ? 15.899 -4.982 -4.734 1.00 88.56 183 GLU A CA 1
ATOM 1532 C C . GLU A 1 183 ? 16.424 -3.835 -3.843 1.00 88.56 183 GLU A C 1
ATOM 1534 O O . GLU A 1 183 ? 15.672 -3.220 -3.095 1.00 88.56 183 GLU A O 1
ATOM 1539 N N . TYR A 1 184 ? 17.697 -3.462 -3.995 1.00 88.94 184 TYR A N 1
ATOM 1540 C CA . TYR A 1 184 ? 18.324 -2.309 -3.338 1.00 88.94 184 TYR A CA 1
ATOM 1541 C C . TYR A 1 184 ? 18.104 -0.957 -4.039 1.00 88.94 184 TYR A C 1
ATOM 1543 O O . TYR A 1 184 ? 18.900 -0.032 -3.842 1.00 88.94 184 TYR A O 1
ATOM 1551 N N . PHE A 1 185 ? 17.066 -0.820 -4.872 1.00 92.44 185 PHE A N 1
ATOM 1552 C CA . PHE A 1 185 ? 16.780 0.449 -5.540 1.00 92.44 185 PHE A CA 1
ATOM 1553 C C . PHE A 1 185 ? 16.632 1.582 -4.515 1.00 92.44 185 PHE A C 1
ATOM 1555 O O . PHE A 1 185 ? 15.918 1.449 -3.519 1.00 92.44 185 PHE A O 1
ATOM 1562 N N . SER A 1 186 ? 17.313 2.702 -4.748 1.00 91.56 186 SER A N 1
ATOM 1563 C CA . SER A 1 186 ? 17.246 3.901 -3.905 1.00 91.56 186 SER A CA 1
ATOM 1564 C C . SER A 1 186 ? 17.719 5.136 -4.670 1.00 91.56 186 SER A C 1
ATOM 1566 O O . SER A 1 186 ? 18.247 5.019 -5.778 1.00 91.56 186 SER A O 1
ATOM 1568 N N . SER A 1 187 ? 17.632 6.316 -4.050 1.00 89.25 187 SER A N 1
ATOM 1569 C CA . SER A 1 187 ? 18.219 7.555 -4.582 1.00 89.25 187 SER A CA 1
ATOM 1570 C C . SER A 1 187 ? 19.710 7.430 -4.927 1.00 89.25 187 SER A C 1
ATOM 1572 O O . SER A 1 187 ? 20.196 8.128 -5.812 1.00 89.25 187 SER A O 1
ATOM 1574 N N . GLN A 1 188 ? 20.440 6.514 -4.281 1.00 89.25 188 GLN A N 1
ATOM 1575 C CA . GLN A 1 188 ? 21.867 6.276 -4.528 1.00 89.25 188 GLN A CA 1
ATOM 1576 C C . GLN A 1 188 ? 22.129 5.154 -5.545 1.00 89.25 188 GLN A C 1
ATOM 1578 O O . GLN A 1 188 ? 23.172 5.145 -6.203 1.00 89.25 188 GLN A O 1
ATOM 1583 N N . LEU A 1 189 ? 21.194 4.209 -5.687 1.00 89.50 189 LEU A N 1
ATOM 1584 C CA . LEU A 1 189 ? 21.339 3.021 -6.524 1.00 89.50 189 LEU A CA 1
ATOM 1585 C C . LEU A 1 189 ? 20.099 2.825 -7.399 1.00 89.50 189 LEU A C 1
ATOM 1587 O O . LEU A 1 189 ? 19.197 2.067 -7.066 1.00 89.50 189 LEU A O 1
ATOM 1591 N N . GLN A 1 190 ? 20.066 3.494 -8.548 1.00 91.12 190 GLN A N 1
ATOM 1592 C CA . GLN A 1 190 ? 18.935 3.429 -9.474 1.00 91.12 190 GLN A CA 1
ATOM 1593 C C . GLN A 1 190 ? 19.182 2.381 -10.571 1.00 91.12 190 GLN A C 1
ATOM 1595 O O . GLN A 1 190 ? 19.462 2.712 -11.724 1.00 91.12 190 GLN A O 1
ATOM 1600 N N . ILE A 1 191 ? 19.160 1.096 -10.207 1.00 91.88 191 ILE A N 1
ATOM 1601 C CA . ILE A 1 191 ? 19.319 -0.020 -11.155 1.00 91.88 191 ILE A CA 1
ATOM 1602 C C . ILE A 1 191 ? 17.948 -0.595 -11.517 1.00 91.88 191 ILE A C 1
ATOM 1604 O O . ILE A 1 191 ? 17.121 -0.834 -10.641 1.00 91.88 191 ILE A O 1
ATOM 1608 N N . ILE A 1 192 ? 17.736 -0.847 -12.809 1.00 93.62 192 ILE A N 1
ATOM 1609 C CA . ILE A 1 192 ? 16.550 -1.512 -13.357 1.00 93.62 192 ILE A CA 1
ATOM 1610 C C . ILE A 1 192 ? 16.935 -2.702 -14.235 1.00 93.62 192 ILE A C 1
ATOM 1612 O O . ILE A 1 192 ? 18.044 -2.794 -14.763 1.00 93.62 192 ILE A O 1
ATOM 1616 N N . TYR A 1 193 ? 15.969 -3.575 -14.448 1.00 93.81 193 TYR A N 1
ATOM 1617 C CA . TYR A 1 193 ? 16.031 -4.776 -15.252 1.00 93.81 193 TYR A CA 1
ATOM 1618 C C . TYR A 1 193 ? 14.957 -4.696 -16.325 1.00 93.81 193 TYR A C 1
ATOM 1620 O O . TYR A 1 193 ? 13.791 -4.454 -16.027 1.00 93.81 193 TYR A O 1
ATOM 1628 N N . VAL A 1 194 ? 15.339 -4.893 -17.585 1.00 94.38 194 VAL A N 1
ATOM 1629 C CA . VAL A 1 194 ? 14.397 -4.877 -18.709 1.00 94.38 194 VAL A CA 1
ATOM 1630 C C . VAL A 1 194 ? 14.337 -6.256 -19.335 1.00 94.38 194 VAL A C 1
ATOM 1632 O O . VAL A 1 194 ? 15.367 -6.795 -19.744 1.00 94.38 194 VAL A O 1
ATOM 1635 N N . GLY A 1 195 ? 13.130 -6.785 -19.469 1.00 94.12 195 GLY A N 1
ATOM 1636 C CA . GLY A 1 195 ? 12.897 -8.079 -20.091 1.00 94.12 195 GLY A CA 1
ATOM 1637 C C . GLY A 1 195 ? 11.445 -8.263 -20.496 1.00 94.12 195 GLY A C 1
ATOM 1638 O O . GLY A 1 195 ? 10.660 -7.310 -20.498 1.00 94.12 195 GLY A O 1
ATOM 1639 N N . THR A 1 196 ? 11.110 -9.488 -20.870 1.00 96.12 196 THR A N 1
ATOM 1640 C CA . THR A 1 196 ? 9.770 -9.868 -21.309 1.00 96.12 196 THR A CA 1
ATOM 1641 C C . THR A 1 196 ? 9.252 -10.970 -20.401 1.00 96.12 196 THR A C 1
ATOM 1643 O O . THR A 1 196 ? 10.021 -11.799 -19.922 1.00 96.12 196 THR A O 1
ATOM 1646 N N . TYR A 1 197 ? 7.952 -10.953 -20.148 1.00 95.25 197 TYR A N 1
ATOM 1647 C CA . TYR A 1 197 ? 7.242 -12.059 -19.538 1.00 95.25 197 TYR A CA 1
ATOM 1648 C C . TYR A 1 197 ? 6.349 -12.744 -20.570 1.00 95.25 197 TYR A C 1
ATOM 1650 O O . TYR A 1 197 ? 5.601 -12.065 -21.283 1.00 95.25 197 TYR A O 1
ATOM 1658 N N . SER A 1 198 ? 6.353 -14.073 -20.567 1.00 93.38 198 SER A N 1
ATOM 1659 C CA . SER A 1 198 ? 5.347 -14.900 -21.231 1.00 93.38 198 SER A CA 1
ATOM 1660 C C . SER A 1 198 ? 4.635 -15.744 -20.184 1.00 93.38 198 SER A C 1
ATOM 1662 O O . SER A 1 198 ? 5.259 -16.536 -19.482 1.00 93.38 198 SER A O 1
ATOM 1664 N N . ASN A 1 199 ? 3.320 -15.549 -20.051 1.00 90.56 199 ASN A N 1
ATOM 1665 C CA . ASN A 1 199 ? 2.479 -16.248 -19.072 1.00 90.56 199 ASN A CA 1
ATOM 1666 C C . ASN A 1 199 ? 3.055 -16.215 -17.640 1.00 90.56 199 ASN A C 1
ATOM 1668 O O . ASN A 1 199 ? 3.057 -17.221 -16.936 1.00 90.56 199 ASN A O 1
ATOM 1672 N N . GLY A 1 200 ? 3.579 -15.061 -17.214 1.00 90.75 200 GLY A N 1
ATOM 1673 C CA . GLY A 1 200 ? 4.113 -14.868 -15.862 1.00 90.75 200 GLY A CA 1
ATOM 1674 C C . GLY A 1 200 ? 5.530 -15.393 -15.651 1.00 90.75 200 GLY A C 1
ATOM 1675 O O . GLY A 1 200 ? 6.098 -15.179 -14.581 1.00 90.75 200 GLY A O 1
ATOM 1676 N N . ILE A 1 201 ? 6.138 -16.007 -16.666 1.00 92.25 201 ILE A N 1
ATOM 1677 C CA . ILE A 1 201 ? 7.513 -16.507 -16.626 1.00 92.25 201 ILE A CA 1
ATOM 1678 C C . ILE A 1 201 ? 8.427 -15.492 -17.313 1.00 92.25 201 ILE A C 1
ATOM 1680 O O . ILE A 1 201 ? 8.086 -14.959 -18.367 1.00 92.25 201 ILE A O 1
ATOM 1684 N N . LYS A 1 202 ? 9.582 -15.201 -16.701 1.00 92.25 202 LYS A N 1
ATOM 1685 C CA . LYS A 1 202 ? 10.614 -14.351 -17.309 1.00 92.25 202 LYS A CA 1
ATOM 1686 C C . LYS A 1 202 ? 11.199 -15.062 -18.528 1.00 92.25 202 LYS A C 1
ATOM 1688 O O . LYS A 1 202 ? 11.788 -16.133 -18.393 1.00 92.25 202 LYS A O 1
ATOM 1693 N N . ASP A 1 203 ? 11.073 -14.443 -19.693 1.00 87.62 203 ASP A N 1
ATOM 1694 C CA . ASP A 1 203 ? 11.717 -14.917 -20.911 1.00 87.62 203 ASP A CA 1
ATOM 1695 C C . ASP A 1 203 ? 13.168 -14.433 -20.931 1.00 87.62 203 ASP A C 1
ATOM 1697 O O . ASP A 1 203 ? 13.421 -13.227 -20.991 1.00 87.62 203 ASP A O 1
ATOM 1701 N N . GLN A 1 204 ? 14.118 -15.375 -20.938 1.00 79.38 204 GLN A N 1
ATOM 1702 C CA . GLN A 1 204 ? 15.565 -15.105 -20.932 1.00 79.38 204 GLN A CA 1
ATOM 1703 C C . GLN A 1 204 ? 16.042 -14.313 -19.691 1.00 79.38 204 GLN A C 1
ATOM 1705 O O . GLN A 1 204 ? 15.285 -14.023 -18.763 1.00 79.38 204 GLN A O 1
ATOM 1710 N N . GLU A 1 205 ? 17.335 -13.972 -19.649 1.00 79.25 205 GLU A N 1
ATOM 1711 C CA . GLU A 1 205 ? 17.882 -13.096 -18.611 1.00 79.25 205 GLU A CA 1
ATOM 1712 C C . GLU A 1 205 ? 17.496 -11.630 -18.862 1.00 79.25 205 GLU A C 1
ATOM 1714 O O . GLU A 1 205 ? 17.697 -11.078 -19.950 1.00 79.25 205 GLU A O 1
ATOM 1719 N N . PHE A 1 206 ? 16.961 -10.969 -17.832 1.00 88.56 206 PHE A N 1
ATOM 1720 C CA . PHE A 1 206 ? 16.654 -9.543 -17.893 1.00 88.56 206 PHE A CA 1
ATOM 1721 C C . PHE A 1 206 ? 17.944 -8.724 -17.986 1.00 88.56 206 PHE A C 1
ATOM 1723 O O . PHE A 1 206 ? 18.879 -8.895 -17.204 1.00 88.56 206 PHE A O 1
ATOM 1730 N N . LYS A 1 207 ? 17.971 -7.754 -18.902 1.00 90.56 207 LYS A N 1
ATOM 1731 C CA . LYS A 1 207 ? 19.137 -6.888 -19.096 1.00 90.56 207 LYS A CA 1
ATOM 1732 C C . LYS A 1 207 ? 19.162 -5.799 -18.032 1.00 90.56 207 LYS A C 1
ATOM 1734 O O . LYS A 1 207 ? 18.268 -4.949 -17.995 1.00 90.56 207 LYS A O 1
ATOM 1739 N N . GLN A 1 208 ? 20.210 -5.799 -17.214 1.00 90.62 208 GLN A N 1
ATOM 1740 C CA . GLN A 1 208 ? 20.461 -4.757 -16.225 1.00 90.62 208 GLN A CA 1
ATOM 1741 C C . GLN A 1 208 ? 20.815 -3.427 -16.901 1.00 90.62 208 GLN A C 1
ATOM 1743 O O . GLN A 1 208 ? 21.610 -3.376 -17.842 1.00 90.62 208 GLN A O 1
ATOM 1748 N N . LYS A 1 209 ? 20.256 -2.331 -16.391 1.00 88.75 209 LYS A N 1
ATOM 1749 C CA . LYS A 1 209 ? 20.593 -0.961 -16.783 1.00 88.75 209 LYS A CA 1
ATOM 1750 C C . LYS A 1 209 ? 20.649 -0.074 -15.548 1.00 88.75 209 LYS A C 1
ATOM 1752 O O . LYS A 1 209 ? 19.836 -0.206 -14.640 1.00 88.75 209 LYS A O 1
ATOM 1757 N N . LYS A 1 210 ? 21.582 0.874 -15.535 1.00 85.81 210 LYS A N 1
ATOM 1758 C CA . LYS A 1 210 ? 21.533 2.000 -14.601 1.00 85.81 210 LYS A CA 1
ATOM 1759 C C . LYS A 1 210 ? 20.587 3.047 -15.189 1.00 85.81 210 LYS A C 1
ATOM 1761 O O . LYS A 1 210 ? 20.765 3.411 -16.354 1.00 85.81 210 LYS A O 1
ATOM 1766 N N . LEU A 1 211 ? 19.605 3.520 -14.422 1.00 80.69 211 LEU A N 1
ATOM 1767 C CA . LEU A 1 211 ? 18.886 4.746 -14.768 1.00 80.69 211 LEU A CA 1
ATOM 1768 C C . LEU A 1 211 ? 19.938 5.858 -14.811 1.00 80.69 211 LEU A C 1
ATOM 1770 O O . LEU A 1 211 ? 20.556 6.179 -13.798 1.00 80.69 211 LEU A O 1
ATOM 1774 N N . GLN A 1 212 ? 20.248 6.368 -16.003 1.00 63.62 212 GLN A N 1
ATOM 1775 C CA . GLN A 1 212 ? 21.143 7.513 -16.107 1.00 63.62 212 GLN A CA 1
ATOM 1776 C C . GLN A 1 212 ? 20.422 8.733 -15.534 1.00 63.62 212 GLN A C 1
ATOM 1778 O O . GLN A 1 212 ? 19.256 8.961 -15.847 1.00 63.62 212 GLN A O 1
ATOM 1783 N N . ASN A 1 213 ? 21.130 9.469 -14.675 1.00 45.84 213 ASN A N 1
ATOM 1784 C CA . ASN A 1 213 ? 20.652 10.668 -13.996 1.00 45.84 213 ASN A CA 1
ATOM 1785 C C . ASN A 1 213 ? 20.007 11.626 -15.008 1.00 45.84 213 ASN A C 1
ATOM 1787 O O . ASN A 1 213 ? 20.714 12.226 -15.818 1.00 45.84 213 ASN A O 1
ATOM 1791 N N . PHE A 1 214 ? 18.689 11.800 -14.939 1.00 45.72 214 PHE A N 1
ATOM 1792 C CA . PHE A 1 214 ? 18.040 12.976 -15.506 1.00 45.72 214 PHE A CA 1
ATOM 1793 C C . PHE A 1 214 ? 18.390 14.136 -14.566 1.00 45.72 214 PHE A C 1
ATOM 1795 O O . PHE A 1 214 ? 17.764 14.295 -13.522 1.00 45.72 214 PHE A O 1
ATOM 1802 N N . ARG A 1 215 ? 19.491 14.836 -14.860 1.00 35.50 215 ARG A N 1
ATOM 1803 C CA . ARG A 1 215 ? 19.769 16.155 -14.281 1.00 35.50 215 ARG A CA 1
ATOM 1804 C C . ARG A 1 215 ? 18.979 17.209 -15.035 1.00 35.50 215 ARG A C 1
ATOM 1806 O O . ARG A 1 215 ? 18.908 17.077 -16.277 1.00 35.50 215 ARG A O 1
#

pLDDT: mean 86.79, std 16.97, range [25.92, 98.69]

Organism: NCBI:txid65129

Radius of gyration: 20.37 Å; Cα contacts (8 Å, |Δi|>4): 533; chains: 1; bounding box: 42×33×59 Å

Solvent-accessible surface area (backbone atoms only — not comparable to full-atom values): 11520 Å² total; per-residue (Å²): 138,88,87,86,78,92,68,91,76,43,81,46,80,49,77,55,86,58,97,87,45,98,62,56,44,36,40,40,37,37,45,56,96,93,28,50,32,46,63,32,42,26,31,42,92,93,37,81,75,31,32,33,30,23,40,98,87,42,26,40,30,48,61,34,34,43,71,40,78,93,37,51,49,81,57,23,33,37,36,38,40,33,34,27,55,84,55,33,48,30,46,62,33,38,33,31,40,32,47,83,87,68,58,73,39,81,78,31,35,33,30,24,40,97,83,43,38,41,36,47,63,34,40,45,71,43,93,68,44,30,77,59,20,42,35,35,37,39,33,34,26,55,92,56,31,48,30,44,63,33,40,27,26,42,48,58,96,89,40,77,42,83,74,34,31,34,33,24,41,97,84,43,37,40,33,48,62,36,30,44,71,41,88,77,37,28,84,90,38,50,38,32,31,42,38,35,24,57,87,56,39,72,50,74,83,56,49,75,43,69,66,73,82,88,122

Mean predicted aligned error: 7.43 Å

Sequence (215 aa):
MWLEVEDYRRFVISILLFYLSPTIILQQGIYQNGMKIGKWEINSKHKIIGGGNYNEKGQKFGQWIEIDEKKYWEYCQLLYFGNYQDGIKVGIWETHFCLFTNDIRTIGNGTYDENGIKVGQWTEVSETFWEKSQVIYKGQYENGIKSGRWNEYFCENKQNQLIGGGMYDQNGVKFGRWIEMHEYFSSQLQIIYVGTYSNGIKDQEFKQKKLQNFR

Foldseek 3Di:
DDDDDDDDKDFDKDWDDDPPAPWTKIKTAIDDPNAGAAWIFIDTPRDGQWTAGAHPVNAGFAWTKDWPPVQPHQFGTWIKIAGDDRNATAAKIWIWTDHPVRDIDTPWMFGAHPRNATFAWTKAFDPLDTNFFGKIKIAGDDRNATAAWIWIWGQDPNDTDGLWTAGAHPRNAGFAWTKAFDPPDGNVFTKIWIFGDDRNDTDPGTDIDHPPDPD